Protein AF-A0AAN9ASA8-F1 (afdb_monomer_lite)

Radius of gyration: 52.62 Å; chains: 1; bounding box: 117×39×154 Å

Foldseek 3Di:
DDDDPPCDPVNVVVVLVVVVVVLVVVVVVLVVVPDDDDDDPPPPVVVVVVVVVVVVSVVSVVVSVVVVVVVVVVVVVVVVVVVVVVVVVVVVVVVVVVVVVVVVVVVVVVVVVPPDPVVVVVVVVVVVVVVVVVVVVVVVVVVVVVVVVVVVVVVVVVVVVVVVVVVPPDDDDDDDDDPDDDDPDPDPPDDDDDDDDDDDDDDDPDDDDDFFDWDPPAAAPQPRHTAGHWWWAFPPDDRHIHHPVSVVVPVPVPTDIDTDD

Secondary structure (DSSP, 8-state):
--------HHHHHHHHHHHHHHHHHHHHHHHHTT--------HHHHHHHHHHHHHHHHHHHHHHHHHHHHHHHHHHHHHHHHHHHHHHHHHHHHHHHHHHHHHHHHHHHHHHHT--HHHHHHHHHHHHHHHHHHHHHHHHHHHHHHHHHHHHHHHHHHHHHHHHHHH-SS-------------------S--------------SS-----PPEEEEEE-TTTSSEEESSEEEESSSTT-EE-HHHHHTTTTTTSPEEEE-

Organism: NCBI:txid31220

pLDDT: mean 73.52, std 20.06, range [30.34, 97.12]

Sequence (261 aa):
MSSKDSINKEEWRNWYDDLAAKVEALSTQSSSSGEISSTYSDGDHSDRVWQDLRATQDTNTRIVTDVDLLMKEVRDLKEKNAVMYKALMALQSDNKQLRQEMNIFQGSGGRVKDTSPHTGMLESQIKALERDIDCLKVEVRTLRSDAETGIKNLKSKVATLETRKDTETSVNADDSTPLHVQLSYPHCVGGSLFTLKTGSCDQDRGGGGGYKKLHRGVGCDGCDGKVRGIRHKCKVCFDYDL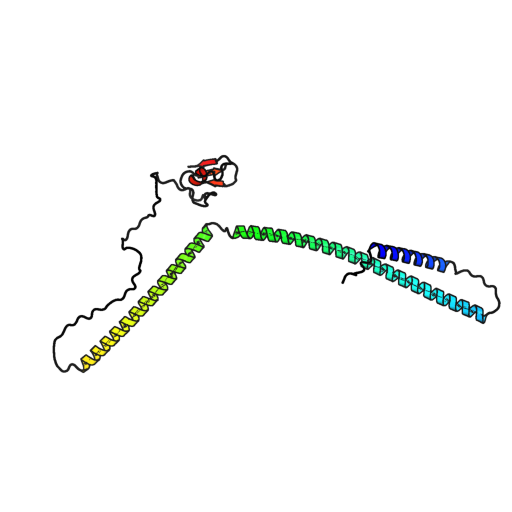CEDCFAKKKHSHHPMLAIR

Structure (mmCIF, N/CA/C/O backbone):
data_AF-A0AAN9ASA8-F1
#
_entry.id   AF-A0AAN9ASA8-F1
#
loop_
_atom_site.group_PDB
_atom_site.id
_atom_site.type_symbol
_atom_site.label_atom_id
_atom_site.label_alt_id
_atom_site.label_comp_id
_atom_site.label_asym_id
_atom_site.label_entity_id
_atom_site.label_seq_id
_atom_site.pdbx_PDB_ins_code
_atom_site.Cartn_x
_atom_site.Cartn_y
_atom_site.Cartn_z
_atom_site.occupancy
_atom_site.B_iso_or_equiv
_atom_site.auth_seq_id
_atom_site.auth_comp_id
_atom_site.auth_asym_id
_atom_site.auth_atom_id
_atom_site.pdbx_PDB_model_num
ATOM 1 N N . MET A 1 1 ? 28.043 24.234 -2.383 1.00 34.12 1 MET A N 1
ATOM 2 C CA . MET A 1 1 ? 28.856 23.507 -3.381 1.00 34.12 1 MET A CA 1
ATOM 3 C C . MET A 1 1 ? 27.972 23.179 -4.572 1.00 34.12 1 MET A C 1
ATOM 5 O O . MET A 1 1 ? 27.183 22.247 -4.500 1.00 34.12 1 MET A O 1
ATOM 9 N N . SER A 1 2 ? 28.034 24.016 -5.606 1.00 40.62 2 SER A N 1
ATOM 10 C CA . SER A 1 2 ? 27.299 23.851 -6.861 1.00 40.62 2 SER A CA 1
ATOM 11 C C . SER A 1 2 ? 28.307 23.472 -7.935 1.00 40.62 2 SER A C 1
ATOM 13 O O . SER A 1 2 ? 29.060 24.333 -8.362 1.00 40.62 2 SER A O 1
ATOM 15 N N . SER A 1 3 ? 28.376 22.191 -8.282 1.00 42.06 3 SER A N 1
ATOM 16 C CA . SER A 1 3 ? 28.832 21.700 -9.588 1.00 42.06 3 SER A CA 1
ATOM 17 C C . SER A 1 3 ? 28.638 20.192 -9.562 1.00 42.06 3 SER A C 1
ATOM 19 O O . SER A 1 3 ? 29.482 19.441 -9.082 1.00 42.06 3 SER A O 1
ATOM 21 N N . LYS A 1 4 ? 27.448 19.740 -9.944 1.00 45.25 4 LYS A N 1
ATOM 22 C CA . LYS A 1 4 ? 27.302 18.376 -10.434 1.00 45.25 4 LYS A CA 1
ATOM 23 C C . LYS A 1 4 ? 27.152 18.550 -11.923 1.00 45.25 4 LYS A C 1
ATOM 25 O O . LYS A 1 4 ? 26.110 19.028 -12.361 1.00 45.25 4 LYS A O 1
ATOM 30 N N . ASP A 1 5 ? 28.221 18.235 -12.638 1.00 49.25 5 ASP A N 1
ATOM 31 C CA . ASP A 1 5 ? 28.243 18.139 -14.087 1.00 49.25 5 ASP A CA 1
ATOM 32 C C . ASP A 1 5 ? 27.210 17.085 -14.485 1.00 49.25 5 ASP A C 1
ATOM 34 O O . ASP A 1 5 ? 27.465 15.881 -14.528 1.00 49.25 5 ASP A O 1
ATOM 38 N N . SER A 1 6 ? 25.974 17.536 -14.667 1.00 47.34 6 SER A N 1
ATOM 39 C CA . SER A 1 6 ? 24.910 16.766 -15.277 1.00 47.34 6 SER A CA 1
ATOM 40 C C . SER A 1 6 ? 25.244 16.690 -16.755 1.00 47.34 6 SER A C 1
ATOM 42 O O . SER A 1 6 ? 24.718 17.474 -17.540 1.00 47.34 6 SER A O 1
ATOM 44 N N . ILE A 1 7 ? 26.164 15.788 -17.109 1.00 55.72 7 ILE A N 1
ATOM 45 C CA . ILE A 1 7 ? 26.427 15.460 -18.506 1.00 55.72 7 ILE A CA 1
ATOM 46 C C . ILE A 1 7 ? 25.080 15.061 -19.096 1.00 55.72 7 ILE A C 1
ATOM 48 O O . ILE A 1 7 ? 24.413 14.137 -18.610 1.00 55.72 7 ILE A O 1
ATOM 52 N N . ASN A 1 8 ? 24.640 15.837 -20.078 1.00 62.44 8 ASN A N 1
ATOM 53 C CA . ASN A 1 8 ? 23.299 15.734 -20.609 1.00 62.44 8 ASN A CA 1
ATOM 54 C C . ASN A 1 8 ? 23.146 14.357 -21.279 1.00 62.44 8 ASN A C 1
ATOM 56 O O . ASN A 1 8 ? 24.056 13.862 -21.946 1.00 62.44 8 ASN A O 1
ATOM 60 N N . LYS A 1 9 ? 21.990 13.710 -21.106 1.00 64.38 9 LYS A N 1
ATOM 61 C CA . LYS A 1 9 ? 21.691 12.410 -21.731 1.00 64.38 9 LYS A CA 1
ATOM 62 C C . LYS A 1 9 ? 21.846 12.472 -23.261 1.00 64.38 9 LYS A C 1
ATOM 64 O O . LYS A 1 9 ? 22.205 11.469 -23.874 1.00 64.38 9 LYS A O 1
ATOM 69 N N . GLU A 1 10 ? 21.618 13.653 -23.838 1.00 67.69 10 GLU A N 1
ATOM 70 C CA . GLU A 1 10 ? 21.851 13.984 -25.249 1.00 67.69 10 GLU A CA 1
ATOM 71 C C . GLU A 1 10 ? 23.349 13.989 -25.616 1.00 67.69 10 GLU A C 1
ATOM 73 O O . GLU A 1 10 ? 23.736 13.437 -26.640 1.00 67.69 10 GLU A O 1
ATOM 78 N N . GLU A 1 11 ? 24.215 14.545 -24.761 1.00 71.62 11 GLU A N 1
ATOM 79 C CA . GLU A 1 11 ? 25.664 14.642 -25.006 1.00 71.62 11 GLU A CA 1
ATOM 80 C C . GLU A 1 11 ? 26.328 13.264 -25.012 1.00 71.62 11 GLU A C 1
ATOM 82 O O . GLU A 1 11 ? 27.106 12.953 -25.912 1.00 71.62 11 GLU A O 1
ATOM 87 N N . TRP A 1 12 ? 25.953 12.395 -24.068 1.00 66.31 12 TRP A N 1
ATOM 88 C CA . TRP A 1 12 ? 26.404 10.998 -24.053 1.00 66.31 12 TRP A CA 1
ATOM 89 C C . TRP A 1 12 ? 25.947 10.215 -25.282 1.00 66.31 12 TRP A C 1
ATOM 91 O O . TRP A 1 12 ? 26.648 9.312 -25.736 1.00 66.31 12 TRP A O 1
ATOM 101 N N . ARG A 1 13 ? 24.752 10.521 -25.797 1.00 69.81 13 ARG A N 1
ATOM 102 C CA . ARG A 1 13 ? 24.223 9.869 -26.993 1.00 69.81 13 ARG A CA 1
ATOM 103 C C . ARG A 1 13 ? 25.006 10.300 -28.230 1.00 69.81 13 ARG A C 1
ATOM 105 O O . ARG A 1 13 ? 25.482 9.436 -28.953 1.00 69.81 13 ARG A O 1
ATOM 112 N N . ASN A 1 14 ? 25.225 11.602 -28.391 1.00 75.50 14 ASN A N 1
ATOM 113 C CA . ASN A 1 14 ? 25.980 12.159 -29.512 1.00 75.50 14 ASN A CA 1
ATOM 114 C C . ASN A 1 14 ? 27.435 11.675 -29.525 1.00 75.50 14 ASN A C 1
ATOM 116 O O . ASN A 1 14 ? 27.952 11.323 -30.579 1.00 75.50 14 ASN A O 1
ATOM 120 N N . TRP A 1 15 ? 28.081 11.604 -28.357 1.00 78.69 15 TRP A N 1
ATOM 121 C CA . TRP A 1 15 ? 29.441 11.074 -28.242 1.00 78.69 15 TRP A CA 1
ATOM 122 C C . TRP A 1 15 ? 29.524 9.588 -28.617 1.00 78.69 15 TRP A C 1
ATOM 124 O O . TRP A 1 15 ? 30.460 9.165 -29.289 1.00 78.69 15 TRP A O 1
ATOM 134 N N . TYR A 1 16 ? 28.528 8.796 -28.213 1.00 73.44 16 TYR A N 1
ATOM 135 C CA . TYR A 1 16 ? 28.469 7.373 -28.541 1.00 73.44 16 TYR A CA 1
ATOM 136 C C . TYR A 1 16 ? 28.208 7.130 -30.034 1.00 73.44 16 TYR A C 1
ATOM 138 O O . TYR A 1 16 ? 28.863 6.278 -30.629 1.00 73.44 16 TYR A O 1
ATOM 146 N N . ASP A 1 17 ? 27.292 7.886 -30.645 1.00 79.62 17 ASP A N 1
ATOM 147 C CA . ASP A 1 17 ? 26.977 7.769 -32.074 1.00 79.62 17 ASP A CA 1
ATOM 148 C C . ASP A 1 17 ? 28.180 8.203 -32.948 1.00 79.62 17 ASP A C 1
ATOM 150 O O . ASP A 1 17 ? 28.492 7.542 -33.940 1.00 79.62 17 ASP A O 1
ATOM 154 N N . ASP A 1 18 ? 28.924 9.241 -32.540 1.00 84.25 18 ASP A N 1
ATOM 155 C CA . ASP A 1 18 ? 30.183 9.665 -33.181 1.00 84.25 18 ASP A CA 1
ATOM 156 C C . ASP A 1 18 ? 31.300 8.615 -33.039 1.00 84.25 18 ASP A C 1
ATOM 158 O O . ASP A 1 18 ? 32.009 8.316 -34.004 1.00 84.25 18 ASP A O 1
ATOM 162 N N . LEU A 1 19 ? 31.443 8.004 -31.857 1.00 76.94 19 LEU A N 1
ATOM 163 C CA . LEU A 1 19 ? 32.412 6.929 -31.637 1.00 76.94 19 LEU A CA 1
ATOM 164 C C . LEU A 1 19 ? 32.089 5.696 -32.493 1.00 76.94 19 LEU A C 1
ATOM 166 O O . LEU A 1 19 ? 32.995 5.135 -33.110 1.00 76.94 19 LEU A O 1
ATOM 170 N N . ALA A 1 20 ? 30.816 5.303 -32.578 1.00 76.56 20 ALA A N 1
ATOM 171 C CA . ALA A 1 20 ? 30.376 4.185 -33.409 1.00 76.56 20 ALA A CA 1
ATOM 172 C C . ALA A 1 20 ? 30.685 4.425 -34.899 1.00 76.56 20 ALA A C 1
ATOM 174 O O . ALA A 1 20 ? 31.248 3.548 -35.554 1.00 76.56 20 ALA A O 1
ATOM 175 N N . ALA A 1 21 ? 30.420 5.634 -35.409 1.00 78.38 21 ALA A N 1
ATOM 176 C CA . ALA A 1 21 ? 30.742 6.006 -36.788 1.00 78.38 21 ALA A CA 1
ATOM 177 C C . ALA A 1 21 ? 32.256 5.956 -37.075 1.00 78.38 21 ALA A C 1
ATOM 179 O O . ALA A 1 21 ? 32.683 5.515 -38.144 1.00 78.38 21 ALA A O 1
ATOM 180 N N . LYS A 1 22 ? 33.089 6.365 -36.108 1.00 78.75 22 LYS A N 1
ATOM 181 C CA . LYS A 1 22 ? 34.555 6.294 -36.223 1.00 78.75 22 LYS A CA 1
ATOM 182 C C . LYS A 1 22 ? 35.073 4.857 -36.242 1.00 78.75 22 LYS A C 1
ATOM 184 O O . LYS A 1 22 ? 35.977 4.558 -37.020 1.00 78.75 22 LYS A O 1
ATOM 189 N N . VAL A 1 23 ? 34.503 3.969 -35.428 1.00 72.62 23 VAL A N 1
ATOM 190 C CA . VAL A 1 23 ? 34.859 2.539 -35.419 1.00 72.62 23 VAL A CA 1
ATOM 191 C C . VAL A 1 23 ? 34.493 1.876 -36.753 1.00 72.62 23 VAL A C 1
ATOM 193 O O . VAL A 1 23 ? 35.307 1.146 -37.318 1.00 72.62 23 VAL A O 1
ATOM 196 N N . GLU A 1 24 ? 33.326 2.192 -37.315 1.00 74.38 24 GLU A N 1
ATOM 197 C CA . GLU A 1 24 ? 32.883 1.671 -38.616 1.00 74.38 24 GLU A CA 1
ATOM 198 C C . GLU A 1 24 ? 33.777 2.157 -39.778 1.00 74.38 24 GLU A C 1
ATOM 200 O O . GLU A 1 24 ? 34.175 1.374 -40.649 1.00 74.38 24 GLU A O 1
ATOM 205 N N . ALA A 1 25 ? 34.196 3.427 -39.750 1.00 74.62 25 ALA A N 1
ATOM 206 C CA . ALA A 1 25 ? 35.152 3.983 -40.709 1.00 74.62 25 ALA A CA 1
ATOM 207 C C . ALA A 1 25 ? 36.546 3.326 -40.619 1.00 74.62 25 ALA A C 1
ATOM 209 O O . ALA A 1 25 ? 37.189 3.082 -41.640 1.00 74.62 25 ALA A O 1
ATOM 210 N N . LEU A 1 26 ? 37.017 2.998 -39.413 1.00 67.81 26 LEU A N 1
ATOM 211 C CA . LEU A 1 26 ? 38.295 2.301 -39.223 1.00 67.81 26 LEU A CA 1
ATOM 212 C C . LEU A 1 26 ? 38.223 0.833 -39.666 1.00 67.81 26 LEU A C 1
ATOM 214 O O . LEU A 1 26 ? 39.156 0.328 -40.292 1.00 67.81 26 LEU A O 1
ATOM 218 N N . SER A 1 27 ? 37.100 0.158 -39.409 1.00 66.12 27 SER A N 1
ATOM 219 C CA . SER A 1 27 ? 36.868 -1.223 -39.849 1.00 66.12 27 SER A CA 1
ATOM 220 C C . SER A 1 27 ? 36.857 -1.344 -41.382 1.00 66.12 27 SER A C 1
ATOM 222 O O . SER A 1 27 ? 37.497 -2.231 -41.954 1.00 66.12 27 SER A O 1
ATOM 224 N N . THR A 1 28 ? 36.236 -0.389 -42.080 1.00 68.81 28 THR A N 1
ATOM 225 C CA . THR A 1 28 ? 36.214 -0.349 -43.556 1.00 68.81 28 THR A CA 1
ATOM 226 C C . THR A 1 28 ? 37.586 -0.047 -44.168 1.00 68.81 28 THR A C 1
ATOM 228 O O . THR A 1 28 ? 37.975 -0.707 -45.131 1.00 68.81 28 THR A O 1
ATOM 231 N N . GLN A 1 29 ? 38.371 0.856 -43.570 1.00 60.97 29 GLN A N 1
ATOM 232 C CA . GLN A 1 29 ? 39.758 1.120 -43.989 1.00 60.97 29 GLN A CA 1
ATOM 233 C C . GLN A 1 29 ? 40.686 -0.084 -43.769 1.00 60.97 29 GLN A C 1
ATOM 235 O O . GLN A 1 29 ? 41.583 -0.340 -44.575 1.00 60.97 29 GLN A O 1
ATOM 240 N N . SER A 1 30 ? 40.455 -0.863 -42.707 1.00 56.56 30 SER A N 1
ATOM 241 C CA . SER A 1 30 ? 41.227 -2.077 -42.420 1.00 56.56 30 SER A CA 1
ATOM 242 C C . SER A 1 30 ? 41.066 -3.156 -43.502 1.00 56.56 30 SER A C 1
ATOM 244 O O . SER A 1 30 ? 42.008 -3.900 -43.773 1.00 56.56 30 SER A O 1
ATOM 246 N N . SER A 1 31 ? 39.905 -3.182 -44.167 1.00 54.41 31 SER A N 1
ATOM 247 C CA . SER A 1 31 ? 39.572 -4.137 -45.229 1.00 54.41 31 SER A CA 1
ATOM 248 C C . SER A 1 31 ? 40.161 -3.749 -46.595 1.00 54.41 31 SER A C 1
ATOM 250 O O . SER A 1 31 ? 40.390 -4.624 -47.424 1.00 54.41 31 SER A O 1
ATOM 252 N N . SER A 1 32 ? 40.450 -2.462 -46.835 1.00 52.72 32 SER A N 1
ATOM 253 C CA . SER A 1 32 ? 41.027 -1.968 -48.100 1.00 52.72 32 SER A CA 1
ATOM 254 C C . SER A 1 32 ? 42.559 -2.020 -48.170 1.00 52.72 32 SER A C 1
ATOM 256 O O . SER A 1 32 ? 43.119 -1.950 -49.257 1.00 52.72 32 SER A O 1
ATOM 258 N N . SER A 1 33 ? 43.252 -2.160 -47.037 1.00 50.19 33 SER A N 1
ATOM 259 C CA . SER A 1 33 ? 44.728 -2.203 -46.984 1.00 50.19 33 SER A CA 1
ATOM 260 C C . SER A 1 33 ? 45.326 -3.602 -47.224 1.00 50.19 33 SER A C 1
ATOM 262 O O . SER A 1 33 ? 46.529 -3.791 -47.062 1.00 50.19 33 SER A O 1
ATOM 264 N N . GLY A 1 34 ? 44.502 -4.591 -47.594 1.00 50.72 34 GLY A N 1
ATOM 265 C CA . GLY A 1 34 ? 44.910 -5.981 -47.838 1.00 50.72 34 GLY A CA 1
ATOM 266 C C . GLY A 1 34 ? 45.561 -6.263 -49.201 1.00 50.72 34 GLY A C 1
ATOM 267 O O . GLY A 1 34 ? 46.059 -7.367 -49.402 1.00 50.72 34 GLY A O 1
ATOM 268 N N . GLU A 1 35 ? 45.600 -5.297 -50.123 1.00 49.81 35 GLU A N 1
ATOM 269 C CA . GLU A 1 35 ? 46.202 -5.455 -51.455 1.00 49.81 35 GLU A CA 1
ATOM 270 C C . GLU A 1 35 ? 47.376 -4.484 -51.641 1.00 49.81 35 GLU A C 1
ATOM 272 O O . GLU A 1 35 ? 47.216 -3.388 -52.172 1.00 49.81 35 GLU A O 1
ATOM 277 N N . ILE A 1 36 ? 48.582 -4.866 -51.211 1.00 50.19 36 ILE A N 1
ATOM 278 C CA . ILE A 1 36 ? 49.799 -4.123 -51.571 1.00 50.19 36 ILE A CA 1
ATOM 279 C C . ILE A 1 36 ? 50.779 -5.081 -52.253 1.00 50.19 36 ILE A C 1
ATOM 281 O O . ILE A 1 36 ? 51.293 -6.026 -51.660 1.00 50.19 36 ILE A O 1
ATOM 285 N N . SER A 1 37 ? 50.952 -4.831 -53.552 1.00 51.22 37 SER A N 1
ATOM 286 C CA . SER A 1 37 ? 51.716 -5.600 -54.536 1.00 51.22 37 SER A CA 1
ATOM 287 C C . SER A 1 37 ? 53.213 -5.692 -54.211 1.00 51.22 37 SER A C 1
ATOM 289 O O . SER A 1 37 ? 53.852 -4.703 -53.855 1.00 51.22 37 SER A O 1
ATOM 291 N N . SER A 1 38 ? 53.782 -6.885 -54.404 1.00 52.44 38 SER A N 1
ATOM 292 C CA . SER A 1 38 ? 55.180 -7.231 -54.140 1.00 52.44 38 SER A CA 1
ATOM 293 C C . SER A 1 38 ? 56.134 -6.749 -55.240 1.00 52.44 38 SER A C 1
ATOM 295 O O . SER A 1 38 ? 56.315 -7.443 -56.239 1.00 52.44 38 SER A O 1
ATOM 297 N N . THR A 1 39 ? 56.811 -5.616 -55.050 1.00 53.09 39 THR A N 1
ATOM 298 C CA . THR A 1 39 ? 58.012 -5.279 -55.841 1.00 53.09 39 THR A CA 1
ATOM 299 C C . THR A 1 39 ? 58.976 -4.378 -55.056 1.00 53.09 39 THR A C 1
ATOM 301 O O . THR A 1 39 ? 58.935 -3.167 -55.247 1.00 53.09 39 THR A O 1
ATOM 304 N N . TYR A 1 40 ? 59.851 -4.925 -54.197 1.00 46.44 40 TYR A N 1
ATOM 305 C CA . TYR A 1 40 ? 61.166 -4.316 -53.901 1.00 46.44 40 TYR A CA 1
ATOM 306 C C . TYR A 1 40 ? 62.103 -5.262 -53.127 1.00 46.44 40 TYR A C 1
ATOM 308 O O . TYR A 1 40 ? 61.664 -6.011 -52.259 1.00 46.44 40 TYR A O 1
ATOM 316 N N . SER A 1 41 ? 63.395 -5.229 -53.462 1.00 49.22 41 SER A N 1
ATOM 317 C CA . SER A 1 41 ? 64.425 -6.200 -53.066 1.00 49.22 41 SER A CA 1
ATOM 318 C C . SER A 1 41 ? 65.380 -5.655 -51.994 1.00 49.22 41 SER A C 1
ATOM 320 O O . SER A 1 41 ? 66.558 -5.468 -52.266 1.00 49.22 41 SER A O 1
ATOM 322 N N . ASP A 1 42 ? 64.873 -5.443 -50.778 1.00 50.03 42 ASP A N 1
ATOM 323 C CA . ASP A 1 42 ? 65.670 -5.319 -49.542 1.00 50.03 42 ASP A CA 1
ATOM 324 C C . ASP A 1 42 ? 64.953 -6.125 -48.441 1.00 50.03 42 ASP A C 1
ATOM 326 O O . ASP A 1 42 ? 64.128 -5.605 -47.688 1.00 50.03 42 ASP A O 1
ATOM 330 N N . GLY A 1 43 ? 65.198 -7.441 -48.436 1.00 56.97 43 GLY A N 1
ATOM 331 C CA . GLY A 1 43 ? 64.348 -8.443 -47.774 1.00 56.97 43 GLY A CA 1
ATOM 332 C C . GLY A 1 43 ? 64.162 -8.243 -46.268 1.00 56.97 43 GLY A C 1
ATOM 333 O O . GLY A 1 43 ? 63.038 -8.119 -45.805 1.00 56.97 43 GLY A O 1
ATOM 334 N N . ASP A 1 44 ? 65.239 -8.121 -45.489 1.00 57.31 44 ASP A N 1
ATOM 335 C CA . ASP A 1 44 ? 65.124 -8.222 -44.022 1.00 57.31 44 ASP A CA 1
ATOM 336 C C . ASP A 1 44 ? 64.537 -6.981 -43.320 1.00 57.31 44 ASP A C 1
ATOM 338 O O . ASP A 1 44 ? 63.874 -7.110 -42.290 1.00 57.31 44 ASP A O 1
ATOM 342 N N . HIS A 1 45 ? 64.776 -5.764 -43.826 1.00 58.12 45 HIS A N 1
ATOM 343 C CA . HIS A 1 45 ? 64.217 -4.542 -43.218 1.00 58.12 45 HIS A CA 1
ATOM 344 C C . HIS A 1 45 ? 62.778 -4.284 -43.670 1.00 58.12 45 HIS A C 1
ATOM 346 O O . HIS A 1 45 ? 61.944 -3.905 -42.849 1.00 58.12 45 HIS A O 1
ATOM 352 N N . SER A 1 46 ? 62.477 -4.528 -44.950 1.00 62.94 46 SER A N 1
ATOM 353 C CA . SER A 1 46 ? 61.112 -4.442 -45.472 1.00 62.94 46 SER A CA 1
ATOM 354 C C . SER A 1 46 ? 60.213 -5.462 -44.770 1.00 62.94 46 SER A C 1
ATOM 356 O O . SER A 1 46 ? 59.155 -5.093 -44.262 1.00 62.94 46 SER A O 1
ATOM 358 N N . ASP A 1 47 ? 60.659 -6.714 -44.626 1.00 70.25 47 ASP A N 1
ATOM 359 C CA . ASP A 1 47 ? 59.855 -7.772 -44.004 1.00 70.25 47 ASP A CA 1
ATOM 360 C C . ASP A 1 47 ? 59.556 -7.505 -42.524 1.00 70.25 47 ASP A C 1
ATOM 362 O O . ASP A 1 47 ? 58.439 -7.766 -42.079 1.00 70.25 47 ASP A O 1
ATOM 366 N N . ARG A 1 48 ? 60.495 -6.926 -41.760 1.00 69.38 48 ARG A N 1
ATOM 367 C CA . ARG A 1 48 ? 60.246 -6.531 -40.358 1.00 69.38 48 ARG A CA 1
ATOM 368 C C . ARG A 1 48 ? 59.221 -5.406 -40.250 1.00 69.38 48 ARG A C 1
ATOM 370 O O . ARG A 1 48 ? 58.313 -5.502 -39.433 1.00 69.38 48 ARG A O 1
ATOM 377 N N . VAL A 1 49 ? 59.309 -4.388 -41.108 1.00 75.69 49 VAL A N 1
ATOM 378 C CA . VAL A 1 49 ? 58.320 -3.296 -41.150 1.00 75.69 49 VAL A CA 1
ATOM 379 C C . VAL A 1 49 ? 56.933 -3.827 -41.533 1.00 75.69 49 VAL A C 1
ATOM 381 O O . VAL A 1 49 ? 55.936 -3.430 -40.929 1.00 75.69 49 VAL A O 1
ATOM 384 N N . TRP A 1 50 ? 56.847 -4.768 -42.478 1.00 76.38 50 TRP A N 1
ATOM 385 C CA . TRP A 1 50 ? 55.581 -5.407 -42.853 1.00 76.38 50 TRP A CA 1
ATOM 386 C C . TRP A 1 50 ? 55.020 -6.331 -41.766 1.00 76.38 50 TRP A C 1
ATOM 388 O O . TRP A 1 50 ? 53.800 -6.381 -41.583 1.00 76.38 50 TRP A O 1
ATOM 398 N N . GLN A 1 51 ? 55.876 -7.039 -41.025 1.00 79.88 51 GLN A N 1
ATOM 399 C CA . GLN A 1 51 ? 55.469 -7.845 -39.871 1.00 79.88 51 GLN A CA 1
ATOM 400 C C . GLN A 1 51 ? 54.935 -6.967 -38.734 1.00 79.88 51 GLN A C 1
ATOM 402 O O . GLN A 1 51 ? 53.862 -7.263 -38.209 1.00 79.88 51 GLN A O 1
ATOM 407 N N . ASP A 1 52 ? 55.610 -5.861 -38.412 1.00 78.31 52 ASP A N 1
ATOM 408 C CA . ASP A 1 52 ? 55.170 -4.913 -37.383 1.00 78.31 52 ASP A CA 1
ATOM 409 C C . ASP A 1 52 ? 53.857 -4.219 -37.776 1.00 78.31 52 ASP A C 1
ATOM 411 O O . ASP A 1 52 ? 52.950 -4.074 -36.949 1.00 78.31 52 ASP A O 1
ATOM 415 N N . LEU A 1 53 ? 53.698 -3.848 -39.052 1.00 79.38 53 LEU A N 1
ATOM 416 C CA . LEU A 1 53 ? 52.448 -3.283 -39.561 1.00 79.38 53 LEU A CA 1
ATOM 417 C C . LEU A 1 53 ? 51.294 -4.291 -39.468 1.00 79.38 53 LEU A C 1
ATOM 419 O O . LEU A 1 53 ? 50.192 -3.926 -39.058 1.00 79.38 53 LEU A O 1
ATOM 423 N N . ARG A 1 54 ? 51.543 -5.566 -39.788 1.00 77.94 54 ARG A N 1
ATOM 424 C CA . ARG A 1 54 ? 50.542 -6.636 -39.663 1.00 77.94 54 ARG A CA 1
ATOM 425 C C . ARG A 1 54 ? 50.192 -6.924 -38.205 1.00 77.94 54 ARG A C 1
ATOM 427 O O . ARG A 1 54 ? 49.017 -7.038 -37.887 1.00 77.94 54 ARG A O 1
ATOM 434 N N . ALA A 1 55 ? 51.177 -6.955 -37.310 1.00 77.81 55 ALA A N 1
ATOM 435 C CA . ALA A 1 55 ? 50.942 -7.100 -35.875 1.00 77.81 55 ALA A CA 1
ATOM 436 C C . ALA A 1 55 ? 50.110 -5.931 -35.320 1.00 77.81 55 ALA A C 1
ATOM 438 O O . ALA A 1 55 ? 49.177 -6.145 -34.547 1.00 77.81 55 ALA A O 1
ATOM 439 N N . THR A 1 56 ? 50.393 -4.707 -35.774 1.00 80.19 56 THR A N 1
ATOM 440 C CA . THR A 1 56 ? 49.608 -3.512 -35.433 1.00 80.19 56 THR A CA 1
ATOM 441 C C . THR A 1 56 ? 48.173 -3.631 -35.954 1.00 80.19 56 THR A C 1
ATOM 443 O O . THR A 1 56 ? 47.219 -3.364 -35.220 1.00 80.19 56 THR A O 1
ATOM 446 N N . GLN A 1 57 ? 47.993 -4.112 -37.186 1.00 83.06 57 GLN A N 1
ATOM 447 C CA . GLN A 1 57 ? 46.678 -4.381 -37.770 1.00 83.06 57 GLN A CA 1
ATOM 448 C C . GLN A 1 57 ? 45.896 -5.442 -36.979 1.00 83.06 57 GLN A C 1
ATOM 450 O O . GLN A 1 57 ? 44.713 -5.254 -36.692 1.00 83.06 57 GLN A O 1
ATOM 455 N N . ASP A 1 58 ? 46.554 -6.518 -36.551 1.00 80.44 58 ASP A N 1
ATOM 456 C CA . ASP A 1 58 ? 45.952 -7.570 -35.728 1.00 80.44 58 ASP A CA 1
ATOM 457 C C . ASP A 1 58 ? 45.561 -7.050 -34.335 1.00 80.44 58 ASP A C 1
ATOM 459 O O . ASP A 1 58 ? 44.524 -7.424 -33.787 1.00 80.44 58 ASP A O 1
ATOM 463 N N . THR A 1 59 ? 46.351 -6.151 -33.740 1.00 83.19 59 THR A N 1
ATOM 464 C CA . THR A 1 59 ? 45.956 -5.498 -32.481 1.00 83.19 59 THR A CA 1
ATOM 465 C C . THR A 1 59 ? 44.788 -4.538 -32.670 1.00 83.19 59 THR A C 1
ATOM 467 O O . THR A 1 59 ? 43.869 -4.546 -31.856 1.00 83.19 59 THR A O 1
ATOM 470 N N . ASN A 1 60 ? 44.768 -3.767 -33.759 1.00 78.12 60 ASN A N 1
ATOM 471 C CA . ASN A 1 60 ? 43.674 -2.847 -34.059 1.00 78.12 60 ASN A CA 1
ATOM 472 C C . ASN A 1 60 ? 42.362 -3.596 -34.298 1.00 78.12 60 ASN A C 1
ATOM 474 O O . ASN A 1 60 ? 41.330 -3.187 -33.776 1.00 78.12 60 ASN A O 1
ATOM 478 N N . THR A 1 61 ? 42.395 -4.720 -35.017 1.00 82.62 61 THR A N 1
ATOM 479 C CA . THR A 1 61 ? 41.203 -5.559 -35.215 1.00 82.62 61 THR A CA 1
ATOM 480 C C . THR A 1 61 ? 40.686 -6.132 -33.894 1.00 82.62 61 THR A C 1
ATOM 482 O O . THR A 1 61 ? 39.482 -6.077 -33.657 1.00 82.62 61 THR A O 1
ATOM 485 N N . ARG A 1 62 ? 41.567 -6.580 -32.987 1.00 85.44 62 ARG A N 1
ATOM 486 C CA . ARG A 1 62 ? 41.175 -7.017 -31.631 1.00 85.44 62 ARG A CA 1
ATOM 487 C C . ARG A 1 62 ? 40.539 -5.895 -30.809 1.00 85.44 62 ARG A C 1
ATOM 489 O O . ARG A 1 62 ? 39.486 -6.096 -30.210 1.00 85.44 62 ARG A O 1
ATOM 496 N N . ILE A 1 63 ? 41.135 -4.703 -30.827 1.00 84.19 63 ILE A N 1
ATOM 497 C CA . ILE A 1 63 ? 40.590 -3.528 -30.130 1.00 84.19 63 ILE A CA 1
ATOM 498 C C . ILE A 1 63 ? 39.202 -3.181 -30.679 1.00 84.19 63 ILE A C 1
ATOM 500 O O . ILE A 1 63 ? 38.286 -2.931 -29.900 1.00 84.19 63 ILE A O 1
ATOM 504 N N . VAL A 1 64 ? 39.019 -3.210 -32.003 1.00 84.50 64 VAL A N 1
ATOM 505 C CA . VAL A 1 64 ? 37.713 -2.971 -32.637 1.00 84.50 64 VAL A CA 1
ATOM 506 C C . VAL A 1 64 ? 36.684 -4.004 -32.171 1.00 84.50 64 VAL A C 1
ATOM 508 O O . VAL A 1 64 ? 35.588 -3.621 -31.765 1.00 84.50 64 VAL A O 1
ATOM 511 N N . THR A 1 65 ? 37.040 -5.293 -32.133 1.00 87.94 65 THR A N 1
ATOM 512 C CA . THR A 1 65 ? 36.117 -6.332 -31.649 1.00 87.94 65 THR A CA 1
ATOM 513 C C . THR A 1 65 ? 35.753 -6.172 -30.171 1.00 87.94 65 THR A C 1
ATOM 515 O O . THR A 1 65 ? 34.594 -6.377 -29.806 1.00 87.94 65 THR A O 1
ATOM 518 N N . ASP A 1 66 ? 36.701 -5.766 -29.324 1.00 91.62 66 ASP A N 1
ATOM 519 C CA . ASP A 1 66 ? 36.453 -5.537 -27.896 1.00 91.62 66 ASP A CA 1
ATOM 520 C C . ASP A 1 66 ? 35.550 -4.315 -27.677 1.00 91.62 66 ASP A C 1
ATOM 522 O O . ASP A 1 66 ? 34.615 -4.358 -26.874 1.00 91.62 66 ASP A O 1
ATOM 526 N N . VAL A 1 67 ? 35.769 -3.236 -28.437 1.00 86.88 67 VAL A N 1
ATOM 527 C CA . VAL A 1 67 ? 34.905 -2.047 -28.416 1.00 86.88 67 VAL A CA 1
ATOM 528 C C . VAL A 1 67 ? 33.481 -2.399 -28.850 1.00 86.88 67 VAL A C 1
ATOM 530 O O . VAL A 1 67 ? 32.530 -1.958 -28.201 1.00 86.88 67 VAL A O 1
ATOM 533 N N . ASP A 1 68 ? 33.304 -3.237 -29.872 1.00 84.56 68 ASP A N 1
ATOM 534 C CA . ASP A 1 68 ? 31.980 -3.697 -30.306 1.00 84.56 68 ASP A CA 1
ATOM 535 C C . ASP A 1 68 ? 31.250 -4.511 -29.227 1.00 84.56 68 ASP A C 1
ATOM 537 O O . ASP A 1 68 ? 30.032 -4.370 -29.048 1.00 84.56 68 ASP A O 1
ATOM 541 N N . LEU A 1 69 ? 31.971 -5.355 -28.482 1.00 92.75 69 LEU A N 1
ATOM 542 C CA . LEU A 1 69 ? 31.412 -6.097 -27.349 1.00 92.75 69 LEU A CA 1
ATOM 543 C C . LEU A 1 69 ? 30.981 -5.151 -26.224 1.00 92.75 69 LEU A C 1
ATOM 545 O O . LEU A 1 69 ? 29.833 -5.223 -25.775 1.00 92.75 69 LEU A O 1
ATOM 549 N N . LEU A 1 70 ? 31.838 -4.202 -25.841 1.00 91.00 70 LEU A N 1
ATOM 550 C CA . LEU A 1 70 ? 31.504 -3.181 -24.843 1.00 91.00 70 LEU A CA 1
ATOM 551 C C . LEU A 1 70 ? 30.305 -2.332 -25.284 1.00 91.00 70 LEU A C 1
ATOM 553 O O . LEU A 1 70 ? 29.417 -2.021 -24.488 1.00 91.00 70 LEU A O 1
ATOM 557 N N . MET A 1 71 ? 30.218 -1.995 -26.571 1.00 87.00 71 MET A N 1
ATOM 558 C CA . MET A 1 71 ? 29.076 -1.276 -27.127 1.00 87.00 71 MET A CA 1
ATOM 559 C C . MET A 1 71 ? 27.770 -2.076 -27.011 1.00 87.00 71 MET A C 1
ATOM 561 O O . MET A 1 71 ? 26.726 -1.484 -26.709 1.00 87.00 71 MET A O 1
ATOM 565 N N . LYS A 1 72 ? 27.803 -3.402 -27.193 1.00 91.31 72 LYS A N 1
ATOM 566 C CA . LYS A 1 72 ? 26.640 -4.277 -26.961 1.00 91.31 72 LYS A CA 1
ATOM 567 C C . LYS A 1 72 ? 26.235 -4.307 -25.486 1.00 91.31 72 LYS A C 1
ATOM 569 O O . LYS A 1 72 ? 25.047 -4.164 -25.197 1.00 91.31 72 LYS A O 1
ATOM 574 N N . GLU A 1 73 ? 27.189 -4.419 -24.565 1.00 95.12 73 GLU A N 1
ATOM 575 C CA . GLU A 1 73 ? 26.914 -4.409 -23.119 1.00 95.12 73 GLU A CA 1
ATOM 576 C C . GLU A 1 73 ? 26.289 -3.088 -22.659 1.00 95.12 73 GLU A C 1
ATOM 578 O O . GLU A 1 73 ? 25.279 -3.079 -21.955 1.00 95.12 73 GLU A O 1
ATOM 583 N N . VAL A 1 74 ? 26.826 -1.955 -23.117 1.00 89.25 74 VAL A N 1
ATOM 584 C CA . VAL A 1 74 ? 26.270 -0.627 -22.813 1.00 89.25 74 VAL A CA 1
ATOM 585 C C . VAL A 1 74 ? 24.831 -0.498 -23.322 1.00 89.25 74 VAL A C 1
ATOM 587 O O . VAL A 1 74 ? 23.987 0.100 -22.648 1.00 89.25 74 VAL A O 1
ATOM 590 N N . ARG A 1 75 ? 24.521 -1.060 -24.496 1.00 87.19 75 ARG A N 1
ATOM 591 C CA . ARG A 1 75 ? 23.157 -1.072 -25.045 1.00 87.19 75 ARG A CA 1
ATOM 592 C C . ARG A 1 75 ? 22.205 -1.898 -24.179 1.00 87.19 75 ARG A C 1
ATOM 594 O O . ARG A 1 75 ? 21.118 -1.418 -23.865 1.00 87.19 75 ARG A O 1
ATOM 601 N N . ASP A 1 76 ? 22.620 -3.089 -23.764 1.00 92.94 76 ASP A N 1
ATOM 602 C CA . ASP A 1 76 ? 21.830 -3.957 -22.883 1.00 92.94 76 ASP A CA 1
ATOM 603 C C . ASP A 1 76 ? 21.586 -3.306 -21.509 1.00 92.94 76 ASP A C 1
ATOM 605 O O . ASP A 1 76 ? 20.457 -3.265 -21.017 1.00 92.94 76 ASP A O 1
ATOM 609 N N . LEU A 1 77 ? 22.612 -2.678 -20.925 1.00 91.06 77 LEU A N 1
ATOM 610 C CA . LEU A 1 77 ? 22.476 -1.912 -19.682 1.00 91.06 77 LEU A CA 1
ATOM 611 C C . LEU A 1 77 ? 21.510 -0.729 -19.826 1.00 91.06 77 LEU A C 1
ATOM 613 O O . LEU A 1 77 ? 20.741 -0.450 -18.903 1.00 91.06 77 LEU A O 1
ATOM 617 N N . LYS A 1 78 ? 21.505 -0.037 -20.973 1.00 88.19 78 LYS A N 1
ATOM 618 C CA . LYS A 1 78 ? 20.534 1.034 -21.251 1.00 88.19 78 LYS A CA 1
ATOM 619 C C . LYS A 1 78 ? 19.101 0.502 -21.277 1.00 88.19 78 LYS A C 1
ATOM 621 O O . LYS A 1 78 ? 18.228 1.139 -20.685 1.00 88.19 78 LYS A O 1
ATOM 626 N N . GLU A 1 79 ? 18.864 -0.650 -21.901 1.00 93.69 79 GLU A N 1
ATOM 627 C CA . GLU A 1 79 ? 17.532 -1.265 -21.951 1.00 93.69 79 GLU A CA 1
ATOM 628 C C . GLU A 1 79 ? 17.076 -1.723 -20.560 1.00 93.69 79 GLU A C 1
ATOM 630 O O . GLU A 1 79 ? 15.985 -1.365 -20.110 1.00 93.69 79 GLU A O 1
ATOM 635 N N . LYS A 1 80 ? 17.950 -2.406 -19.809 1.00 94.12 80 LYS A N 1
ATOM 636 C CA . LYS A 1 80 ? 17.684 -2.808 -18.417 1.00 94.12 80 LYS A CA 1
ATOM 637 C C . LYS A 1 80 ? 17.362 -1.610 -17.527 1.00 94.12 80 LYS A C 1
ATOM 639 O O . LYS A 1 80 ? 16.391 -1.649 -16.771 1.00 94.12 80 LYS A O 1
ATOM 644 N N . ASN A 1 81 ? 18.115 -0.518 -17.656 1.00 91.38 81 ASN A N 1
ATOM 645 C CA . ASN A 1 81 ? 17.835 0.719 -16.932 1.00 91.38 81 ASN A CA 1
ATOM 646 C C . ASN A 1 81 ? 16.487 1.328 -17.339 1.00 91.38 81 ASN A C 1
ATOM 648 O O . ASN A 1 81 ? 15.741 1.781 -16.474 1.00 91.38 81 ASN A O 1
ATOM 652 N N . ALA A 1 82 ? 16.132 1.319 -18.627 1.00 91.06 82 ALA A N 1
ATOM 653 C CA . ALA A 1 82 ? 14.839 1.818 -19.091 1.00 91.06 82 ALA A CA 1
ATOM 654 C C . ALA A 1 82 ? 13.665 1.010 -18.512 1.00 91.06 82 ALA A C 1
ATOM 656 O O . ALA A 1 82 ? 12.684 1.599 -18.049 1.00 91.06 82 ALA A O 1
ATOM 657 N N . VAL A 1 83 ? 13.779 -0.320 -18.480 1.00 94.69 83 VAL A N 1
ATOM 658 C CA . VAL A 1 83 ? 12.795 -1.207 -17.838 1.00 94.69 83 VAL A CA 1
ATOM 659 C C . VAL A 1 83 ? 12.716 -0.935 -16.335 1.00 94.69 83 VAL A C 1
ATOM 661 O O . VAL A 1 83 ? 11.616 -0.787 -15.800 1.00 94.69 83 VAL A O 1
ATOM 664 N N . MET A 1 84 ? 13.859 -0.781 -15.662 1.00 94.19 84 MET A N 1
ATOM 665 C CA . MET A 1 84 ? 13.916 -0.460 -14.234 1.00 94.19 84 MET A CA 1
ATOM 666 C C . MET A 1 84 ? 13.223 0.873 -13.916 1.00 94.19 84 MET A C 1
ATOM 668 O O . MET A 1 84 ? 12.430 0.939 -12.978 1.00 94.19 84 MET A O 1
ATOM 672 N N . TYR A 1 85 ? 13.446 1.920 -14.717 1.00 93.75 85 TYR A N 1
ATOM 673 C CA . TYR A 1 85 ? 12.754 3.199 -14.540 1.00 93.75 85 TYR A CA 1
ATOM 674 C C . TYR A 1 85 ? 11.242 3.081 -14.759 1.00 93.75 85 TYR A C 1
ATOM 676 O O . TYR A 1 85 ? 10.478 3.656 -13.985 1.00 93.75 85 TYR A O 1
ATOM 684 N N . LYS A 1 86 ? 10.787 2.314 -15.761 1.00 95.44 86 LYS A N 1
ATOM 685 C CA . LYS A 1 86 ? 9.351 2.048 -15.966 1.00 95.44 86 LYS A CA 1
ATOM 686 C C . LYS A 1 86 ? 8.731 1.342 -14.756 1.00 95.44 86 LYS A C 1
ATOM 688 O O . LYS A 1 86 ? 7.683 1.772 -14.280 1.00 95.44 86 LYS A O 1
ATOM 693 N N . ALA A 1 87 ? 9.394 0.310 -14.230 1.00 95.81 87 ALA A N 1
ATOM 694 C CA . ALA A 1 87 ? 8.939 -0.416 -13.045 1.00 95.81 87 ALA A CA 1
ATOM 695 C C . ALA A 1 87 ? 8.883 0.488 -11.803 1.00 95.81 87 ALA A C 1
ATOM 697 O O . ALA A 1 87 ? 7.909 0.455 -11.056 1.00 95.81 87 ALA A O 1
ATOM 698 N N . LEU A 1 88 ? 9.887 1.347 -11.612 1.00 96.12 88 LEU A N 1
ATOM 699 C CA . LEU A 1 88 ? 9.918 2.305 -10.508 1.00 96.12 88 LEU A CA 1
ATOM 700 C C . LEU A 1 88 ? 8.754 3.301 -10.583 1.00 96.12 88 LEU A C 1
ATOM 702 O O . LE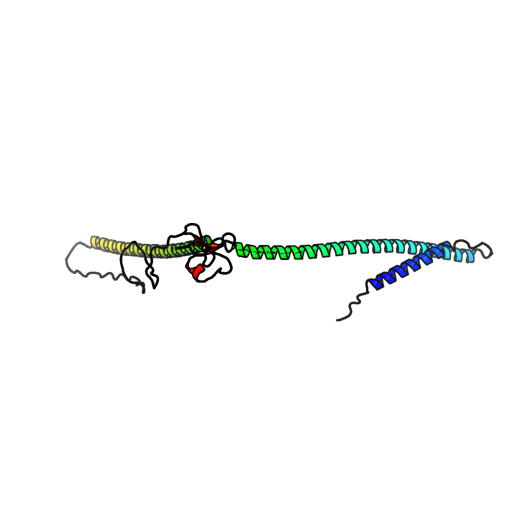U A 1 88 ? 8.116 3.566 -9.567 1.00 96.12 88 LEU A O 1
ATOM 706 N N . MET A 1 89 ? 8.440 3.814 -11.774 1.00 94.31 89 MET A N 1
ATOM 707 C CA . MET A 1 89 ? 7.308 4.727 -11.969 1.00 94.31 89 MET A CA 1
ATOM 708 C C . MET A 1 89 ? 5.959 4.036 -11.726 1.00 94.31 89 MET A C 1
ATOM 710 O O . MET A 1 89 ? 5.073 4.632 -11.112 1.00 94.31 89 MET A O 1
ATOM 714 N N . ALA A 1 90 ? 5.811 2.771 -12.137 1.00 95.38 90 ALA A N 1
ATOM 715 C CA . ALA A 1 90 ? 4.626 1.971 -11.826 1.00 95.38 90 ALA A CA 1
ATOM 716 C C . ALA A 1 90 ? 4.467 1.777 -10.308 1.00 95.38 90 ALA A C 1
ATOM 718 O O . ALA A 1 90 ? 3.436 2.137 -9.748 1.00 95.38 90 ALA A O 1
ATOM 719 N N . LEU A 1 91 ? 5.531 1.356 -9.613 1.00 95.50 91 LEU A N 1
ATOM 720 C CA . LEU A 1 91 ? 5.520 1.201 -8.154 1.00 95.50 91 LEU A CA 1
ATOM 721 C C . LEU A 1 91 ? 5.226 2.515 -7.418 1.00 95.50 91 LEU A C 1
ATOM 723 O O . LEU A 1 91 ? 4.579 2.509 -6.370 1.00 95.50 91 LEU A O 1
ATOM 727 N N . GLN A 1 92 ? 5.696 3.655 -7.926 1.00 97.12 92 GLN A N 1
ATOM 728 C CA . GLN A 1 92 ? 5.363 4.964 -7.359 1.00 97.12 92 GLN A CA 1
ATOM 729 C C . GLN A 1 92 ? 3.877 5.303 -7.526 1.00 97.12 92 GLN A C 1
ATOM 731 O O . GLN A 1 92 ? 3.271 5.845 -6.597 1.00 97.12 92 GLN A O 1
ATOM 736 N N . SER A 1 93 ? 3.285 4.964 -8.674 1.00 96.19 93 SER A N 1
ATOM 737 C CA . SER A 1 93 ? 1.846 5.100 -8.911 1.00 96.19 93 SER A CA 1
ATOM 738 C C . SER A 1 93 ? 1.042 4.213 -7.959 1.00 96.19 93 SER A C 1
ATOM 740 O O . SER A 1 93 ? 0.151 4.712 -7.270 1.00 96.19 93 SER A O 1
ATOM 742 N N . ASP A 1 94 ? 1.421 2.943 -7.833 1.00 96.69 94 ASP A N 1
ATOM 743 C CA . ASP A 1 94 ? 0.749 1.983 -6.953 1.00 96.69 94 ASP A CA 1
ATOM 744 C C . ASP A 1 94 ? 0.829 2.426 -5.487 1.00 96.69 94 ASP A C 1
ATOM 746 O O . ASP A 1 94 ? -0.172 2.442 -4.776 1.00 96.69 94 ASP A O 1
ATOM 750 N N . ASN A 1 95 ? 1.994 2.901 -5.032 1.00 94.25 95 ASN A N 1
ATOM 751 C CA . ASN A 1 95 ? 2.145 3.461 -3.685 1.00 94.25 95 ASN A CA 1
ATOM 752 C C . ASN A 1 95 ? 1.242 4.677 -3.446 1.00 94.25 95 ASN A C 1
ATOM 754 O O . ASN A 1 95 ? 0.714 4.859 -2.346 1.00 94.25 95 ASN A O 1
ATOM 758 N N . LYS A 1 96 ? 1.068 5.537 -4.454 1.00 96.00 96 LYS A N 1
ATOM 759 C CA . LYS A 1 96 ? 0.159 6.684 -4.362 1.00 96.00 96 LYS A CA 1
ATOM 760 C C . LYS A 1 96 ? -1.292 6.218 -4.260 1.00 96.00 96 LYS A C 1
ATOM 762 O O . LYS A 1 96 ? -2.025 6.754 -3.429 1.00 96.00 96 LYS A O 1
ATOM 767 N N . GLN A 1 97 ? -1.685 5.223 -5.051 1.00 95.19 97 GLN A N 1
ATOM 768 C CA . GLN A 1 97 ? -3.019 4.634 -4.998 1.00 95.19 97 GLN A CA 1
ATOM 769 C C . GLN A 1 97 ? -3.283 3.979 -3.637 1.00 95.19 97 GLN A C 1
ATOM 771 O O . GLN A 1 97 ? -4.265 4.319 -2.985 1.00 95.19 97 GLN A O 1
ATOM 776 N N . LEU A 1 98 ? -2.366 3.149 -3.139 1.00 94.75 98 LEU A N 1
ATOM 777 C CA . LEU A 1 98 ? -2.486 2.515 -1.822 1.00 94.75 98 LEU A CA 1
ATOM 778 C C . LEU A 1 98 ? -2.609 3.541 -0.693 1.00 94.75 98 LEU A C 1
ATOM 780 O O . LEU A 1 98 ? -3.382 3.350 0.241 1.00 94.75 98 LEU A O 1
ATOM 784 N N . ARG A 1 99 ? -1.894 4.670 -0.773 1.00 93.31 99 ARG A N 1
ATOM 785 C CA . ARG A 1 99 ? -2.054 5.775 0.187 1.00 93.31 99 ARG A CA 1
ATOM 786 C C . ARG A 1 99 ? -3.442 6.407 0.119 1.00 93.31 99 ARG A C 1
ATOM 788 O O . ARG A 1 99 ? -3.995 6.749 1.163 1.00 93.31 99 ARG A O 1
ATOM 795 N N . GLN A 1 100 ? -4.000 6.575 -1.079 1.00 91.31 100 GLN A N 1
ATOM 796 C CA . GLN A 1 100 ? -5.365 7.078 -1.251 1.00 91.31 100 GLN A CA 1
ATOM 797 C C . GLN A 1 100 ? -6.386 6.090 -0.685 1.00 91.31 100 GLN A C 1
ATOM 799 O O . GLN A 1 100 ? -7.265 6.499 0.069 1.00 91.31 100 GLN A O 1
ATOM 804 N N . GLU A 1 101 ? -6.227 4.799 -0.972 1.00 91.00 101 GLU A N 1
ATOM 805 C CA . GLU A 1 101 ? -7.069 3.733 -0.427 1.00 91.00 101 GLU A CA 1
ATOM 806 C C . GLU A 1 101 ? -6.982 3.682 1.100 1.00 91.00 101 GLU A C 1
ATOM 808 O O . GLU A 1 101 ? -8.008 3.704 1.771 1.00 91.00 101 GLU A O 1
ATOM 813 N N . MET A 1 102 ? -5.777 3.727 1.674 1.00 86.06 102 MET A N 1
ATOM 814 C CA . MET A 1 102 ? -5.579 3.816 3.123 1.00 86.06 102 MET A CA 1
ATOM 815 C C . MET A 1 102 ? -6.260 5.038 3.740 1.00 86.06 102 MET A C 1
ATOM 817 O O . MET A 1 102 ? -6.847 4.925 4.813 1.00 86.06 102 MET A O 1
ATOM 821 N N . ASN A 1 103 ? -6.221 6.194 3.075 1.00 84.38 103 ASN A N 1
ATOM 822 C CA . ASN A 1 103 ? -6.910 7.393 3.546 1.00 84.38 103 ASN A CA 1
ATOM 823 C C . ASN A 1 103 ? -8.440 7.222 3.509 1.00 84.38 103 ASN A C 1
ATOM 825 O O . ASN A 1 103 ? -9.132 7.625 4.442 1.00 84.38 103 ASN A O 1
ATOM 829 N N . ILE A 1 104 ? -8.973 6.564 2.474 1.00 84.62 104 ILE A N 1
ATOM 830 C CA . ILE A 1 104 ? -10.396 6.199 2.394 1.00 84.62 104 ILE A CA 1
ATOM 831 C C . ILE A 1 104 ? -10.758 5.225 3.521 1.00 84.62 104 ILE A C 1
ATOM 833 O O . ILE A 1 104 ? -11.764 5.436 4.195 1.00 84.62 104 ILE A O 1
ATOM 837 N N . PHE A 1 105 ? -9.928 4.208 3.772 1.00 76.19 105 PHE A N 1
ATOM 838 C CA . PHE A 1 105 ? -10.111 3.252 4.868 1.00 76.19 105 PHE A CA 1
ATOM 839 C C . PHE A 1 105 ? -10.035 3.905 6.250 1.00 76.19 105 PHE A C 1
ATOM 841 O O . PHE A 1 105 ? -10.786 3.540 7.148 1.00 76.19 105 PHE A O 1
ATOM 848 N N . GLN A 1 106 ? -9.164 4.890 6.448 1.00 73.75 106 GLN A N 1
ATOM 849 C CA . GLN A 1 106 ? -9.120 5.657 7.694 1.00 73.75 106 GLN A CA 1
ATOM 850 C C . GLN A 1 106 ? -10.341 6.576 7.836 1.00 73.75 106 GLN A C 1
ATOM 852 O O . GLN A 1 106 ? -10.902 6.679 8.928 1.00 73.75 106 GLN A O 1
ATOM 857 N N . GLY A 1 107 ? -10.813 7.176 6.740 1.00 65.56 107 GLY A N 1
ATOM 858 C CA . GLY A 1 107 ? -12.065 7.935 6.708 1.00 65.56 107 GLY A CA 1
ATOM 859 C C . GLY A 1 107 ? -13.295 7.072 7.012 1.00 65.56 107 GLY A C 1
ATOM 860 O O . GLY A 1 107 ? -14.183 7.495 7.752 1.00 65.56 107 GLY A O 1
ATOM 861 N N . SER A 1 108 ? -13.336 5.833 6.517 1.00 58.56 108 SER A N 1
ATOM 862 C CA . SER A 1 108 ? -14.401 4.874 6.831 1.00 58.56 108 SER A CA 1
ATOM 863 C C . SER A 1 108 ? -14.237 4.234 8.213 1.00 58.56 108 SER A C 1
ATOM 865 O O . SER A 1 108 ? -15.238 3.980 8.874 1.00 58.56 108 SER A O 1
ATOM 867 N N . GLY A 1 109 ? -13.013 4.080 8.724 1.00 52.62 109 GLY A N 1
ATOM 868 C CA . GLY A 1 109 ? -12.732 3.725 10.120 1.00 52.62 109 GLY A CA 1
ATOM 869 C C . GLY A 1 109 ? -13.197 4.794 11.117 1.00 52.62 109 GLY A C 1
ATOM 870 O O . GLY A 1 109 ? -13.608 4.461 12.227 1.00 52.62 109 GLY A O 1
ATOM 871 N N . GLY A 1 110 ? -13.230 6.066 10.702 1.00 51.44 110 GLY A N 1
ATOM 872 C CA . GLY A 1 110 ? -13.929 7.135 11.422 1.00 51.44 110 GLY A CA 1
ATOM 873 C C . GLY A 1 110 ? -15.430 6.861 11.554 1.00 51.44 110 GLY A C 1
ATOM 874 O O . GLY A 1 110 ? -15.974 6.976 12.645 1.00 51.44 110 GLY A O 1
ATOM 875 N N . ARG A 1 111 ? -16.069 6.372 10.484 1.00 49.94 111 ARG A N 1
ATOM 876 C CA . ARG A 1 111 ? -17.490 5.981 10.473 1.00 49.94 111 ARG A CA 1
ATOM 877 C C . ARG A 1 111 ? -17.774 4.669 11.228 1.00 49.94 111 ARG A C 1
ATOM 879 O O . ARG A 1 111 ? -18.911 4.429 11.609 1.00 49.94 111 ARG A O 1
ATOM 886 N N . VAL A 1 112 ? -16.765 3.832 11.494 1.00 51.41 112 VAL A N 1
ATOM 887 C CA . VAL A 1 112 ? -16.904 2.658 12.383 1.00 51.41 112 VAL A CA 1
ATOM 888 C C . VAL A 1 112 ? -16.832 3.053 13.863 1.00 51.41 112 VAL A C 1
ATOM 890 O O . VAL A 1 112 ? -17.436 2.377 14.685 1.00 51.41 112 VAL A O 1
ATOM 893 N N . LYS A 1 113 ? -16.178 4.165 14.237 1.00 53.62 113 LYS A N 1
ATOM 894 C CA . LYS A 1 113 ? -16.290 4.698 15.612 1.00 53.62 113 LYS A CA 1
ATOM 895 C C . LYS A 1 113 ? -17.702 5.197 15.924 1.00 53.62 113 LYS A C 1
ATOM 897 O O . LYS A 1 113 ? -18.126 5.111 17.071 1.00 53.62 113 LYS A O 1
ATOM 902 N N . ASP A 1 114 ? -18.461 5.557 14.895 1.00 51.19 114 ASP A N 1
ATOM 903 C CA . ASP A 1 114 ? -19.912 5.729 14.963 1.00 51.19 114 ASP A CA 1
ATOM 904 C C . ASP A 1 114 ? -20.644 4.373 14.906 1.00 51.19 114 ASP A C 1
ATOM 906 O O . ASP A 1 114 ? -21.704 4.240 14.289 1.00 51.19 114 ASP A O 1
ATOM 910 N N . THR A 1 115 ? -20.102 3.323 15.542 1.00 52.31 115 THR A N 1
ATOM 911 C CA . THR A 1 115 ? -20.928 2.166 15.900 1.00 52.31 115 THR A CA 1
ATOM 912 C C . THR A 1 115 ? -22.102 2.705 16.701 1.00 52.31 115 THR A C 1
ATOM 914 O O . THR A 1 115 ? -21.884 3.190 17.804 1.00 52.31 115 THR A O 1
ATOM 917 N N . SER A 1 116 ? -23.292 2.668 16.088 1.00 54.38 116 SER A N 1
ATOM 918 C CA . SER A 1 116 ? -24.650 2.909 16.596 1.00 54.38 116 SER A CA 1
ATOM 919 C C . SER A 1 116 ? -24.751 3.600 17.969 1.00 54.38 116 SER A C 1
ATOM 921 O O . SER A 1 116 ? -24.162 3.104 18.920 1.00 54.38 116 SER A O 1
ATOM 923 N N . PRO A 1 117 ? -25.599 4.625 18.183 1.00 60.69 117 PRO A N 1
ATOM 924 C CA . PRO A 1 117 ? -25.789 5.265 19.501 1.00 60.69 117 PRO A CA 1
ATOM 925 C C . PRO A 1 117 ? -26.005 4.289 20.683 1.00 60.69 117 PRO A C 1
ATOM 927 O O . PRO A 1 117 ? -25.765 4.636 21.839 1.00 60.69 117 PRO A O 1
ATOM 930 N N . HIS A 1 118 ? -26.394 3.043 20.400 1.00 58.56 118 HIS A N 1
ATOM 931 C CA . HIS A 1 118 ? -26.374 1.928 21.339 1.00 58.56 118 HIS A CA 1
ATOM 932 C C . HIS A 1 118 ? -25.006 1.619 21.983 1.00 58.56 118 HIS A C 1
ATOM 934 O O . HIS A 1 118 ? -24.976 1.313 23.171 1.00 58.56 118 HIS A O 1
ATOM 940 N N . THR A 1 119 ? -23.889 1.703 21.258 1.00 68.19 119 THR A N 1
ATOM 941 C CA . THR A 1 119 ? -22.540 1.376 21.756 1.00 68.19 119 THR A CA 1
ATOM 942 C C . THR A 1 119 ? -22.040 2.433 22.736 1.00 68.19 119 THR A C 1
ATOM 944 O O . THR A 1 119 ? -21.609 2.090 23.831 1.00 68.19 119 THR A O 1
ATOM 947 N N . GLY A 1 120 ? -22.218 3.722 22.423 1.00 71.06 120 GLY A N 1
ATOM 948 C CA . GLY A 1 120 ? -21.897 4.812 23.357 1.00 71.06 120 GLY A CA 1
ATOM 949 C C . GLY A 1 120 ? -22.787 4.816 24.609 1.00 71.06 120 GLY A C 1
ATOM 950 O O . GLY A 1 120 ? -22.328 5.129 25.713 1.00 71.06 120 GLY A O 1
ATOM 951 N N . MET A 1 121 ? -24.055 4.407 24.471 1.00 72.50 121 MET A N 1
ATOM 952 C CA . MET A 1 121 ? -24.957 4.215 25.612 1.00 72.50 121 MET A CA 1
ATOM 953 C C . MET A 1 121 ? -24.514 3.034 26.487 1.00 72.50 121 MET A C 1
ATOM 955 O O . MET A 1 121 ? -24.498 3.168 27.709 1.00 72.50 121 MET A O 1
ATOM 959 N N . LEU A 1 122 ? -24.101 1.918 25.879 1.00 79.00 122 LEU A N 1
ATOM 960 C CA . LEU A 1 122 ? -23.562 0.758 26.592 1.00 79.00 122 LEU A CA 1
ATOM 961 C C . LEU A 1 122 ? -22.262 1.102 27.326 1.00 79.00 122 LEU A C 1
ATOM 963 O O . LEU A 1 122 ? -22.139 0.784 28.502 1.00 79.00 122 LEU A O 1
ATOM 967 N N . GLU A 1 123 ? -21.333 1.823 26.698 1.00 83.12 123 GLU A N 1
ATOM 968 C CA . GLU A 1 123 ? -20.105 2.286 27.360 1.00 83.12 123 GLU A CA 1
ATOM 969 C C . GLU A 1 123 ? -20.394 3.201 28.556 1.00 83.12 123 GLU A C 1
ATOM 971 O O . GLU A 1 123 ? -19.756 3.096 29.604 1.00 83.12 123 GLU A O 1
ATOM 976 N N . SER A 1 124 ? -21.384 4.085 28.427 1.00 81.06 124 SER A N 1
ATOM 977 C CA . SER A 1 124 ? -21.802 4.971 29.519 1.00 81.06 124 SER A CA 1
ATOM 978 C C . SER A 1 124 ? -22.452 4.195 30.667 1.00 81.06 124 SER A C 1
ATOM 980 O O . SER A 1 124 ? -22.211 4.504 31.835 1.00 81.06 124 SER A O 1
ATOM 982 N N . GLN A 1 125 ? -23.245 3.167 30.349 1.00 91.31 125 GLN A N 1
ATOM 983 C CA . GLN A 1 125 ? -23.852 2.271 31.334 1.00 91.31 125 GLN A CA 1
ATOM 984 C C . GLN A 1 125 ? -22.802 1.416 32.048 1.00 91.31 125 GLN A C 1
ATOM 986 O O . GLN A 1 125 ? -22.857 1.301 33.270 1.00 91.31 125 GLN A O 1
ATOM 991 N N . ILE A 1 126 ? -21.814 0.886 31.323 1.00 91.69 126 ILE A N 1
ATOM 992 C CA . ILE A 1 126 ? -20.694 0.132 31.902 1.00 91.69 126 ILE A CA 1
ATOM 993 C C . ILE A 1 126 ? -19.930 1.014 32.897 1.00 91.69 126 ILE A C 1
ATOM 995 O O . ILE A 1 126 ? -19.771 0.632 34.052 1.00 91.69 126 ILE A O 1
ATOM 999 N N . LYS A 1 127 ? -19.583 2.250 32.514 1.00 89.25 127 LYS A N 1
ATOM 1000 C CA . LYS A 1 127 ? -18.901 3.210 33.404 1.00 89.25 127 LYS A CA 1
ATOM 1001 C C . LYS A 1 127 ? -19.726 3.638 34.620 1.00 89.25 127 LYS A C 1
ATOM 1003 O O . LYS A 1 127 ? -19.168 4.102 35.614 1.00 89.25 127 LYS A O 1
ATOM 1008 N N . ALA A 1 128 ? -21.055 3.594 34.540 1.00 87.25 128 ALA A N 1
ATOM 1009 C CA . ALA A 1 128 ? -21.916 3.847 35.693 1.00 87.25 128 ALA A CA 1
ATOM 1010 C C . ALA A 1 128 ? -21.882 2.660 36.662 1.00 87.25 128 ALA A C 1
ATOM 1012 O O . ALA A 1 128 ? -21.611 2.854 37.843 1.00 87.25 128 ALA A O 1
ATOM 1013 N N . LEU A 1 129 ? -22.032 1.442 36.138 1.00 93.00 129 LEU A N 1
ATOM 1014 C CA . LEU A 1 129 ? -21.967 0.215 36.930 1.00 93.00 129 LEU A CA 1
ATOM 1015 C C . LEU A 1 129 ? -20.599 0.019 37.596 1.00 93.00 129 LEU A C 1
ATOM 1017 O O . LEU A 1 129 ? -20.536 -0.420 38.739 1.00 93.00 129 LEU A O 1
ATOM 1021 N N . GLU A 1 130 ? -19.506 0.383 36.927 1.00 95.25 130 GLU A N 1
ATOM 1022 C CA . GLU A 1 130 ? -18.160 0.345 37.513 1.00 95.25 130 GLU A CA 1
ATOM 1023 C C . GLU A 1 130 ? -18.036 1.265 38.737 1.00 95.25 130 GLU A C 1
ATOM 1025 O O . GLU A 1 130 ? -17.498 0.853 39.765 1.00 95.25 130 GLU A O 1
ATOM 1030 N N . ARG A 1 131 ? -18.596 2.482 38.667 1.00 89.69 131 ARG A N 1
ATOM 1031 C CA . ARG A 1 131 ? -18.611 3.423 39.800 1.00 89.69 131 ARG A CA 1
ATOM 1032 C C . ARG A 1 131 ? -19.441 2.901 40.968 1.00 89.69 131 ARG A C 1
ATOM 1034 O O . ARG A 1 131 ? -19.010 3.026 42.114 1.00 89.69 131 ARG A O 1
ATOM 1041 N N . ASP A 1 132 ? -20.588 2.294 40.682 1.00 93.94 132 ASP A N 1
ATOM 1042 C CA . ASP A 1 132 ? -21.448 1.705 41.710 1.00 93.94 132 ASP A CA 1
ATOM 1043 C C . ASP A 1 132 ? -20.745 0.526 42.399 1.00 93.94 132 ASP A C 1
ATOM 1045 O O . ASP A 1 132 ? -20.723 0.443 43.627 1.00 93.94 132 ASP A O 1
ATOM 1049 N N . ILE A 1 133 ? -20.087 -0.346 41.625 1.00 93.62 133 ILE A N 1
ATOM 1050 C CA . ILE A 1 133 ? -19.276 -1.450 42.155 1.00 93.62 133 ILE A CA 1
ATOM 1051 C C . ILE A 1 133 ? -18.163 -0.922 43.066 1.00 93.62 133 ILE A C 1
ATOM 1053 O O . ILE A 1 133 ? -17.919 -1.490 44.132 1.00 93.62 133 ILE A O 1
ATOM 1057 N N . ASP A 1 134 ? -17.480 0.152 42.680 1.00 91.44 134 ASP A N 1
ATOM 1058 C CA . ASP A 1 134 ? -16.406 0.715 43.495 1.00 91.44 134 ASP A CA 1
ATOM 1059 C C . ASP A 1 134 ? -16.920 1.373 44.780 1.00 91.44 134 ASP A C 1
ATOM 1061 O O . ASP A 1 134 ? -16.294 1.212 45.832 1.00 91.44 134 ASP A O 1
ATOM 1065 N N . CYS A 1 135 ? -18.087 2.020 44.734 1.00 85.62 135 CYS A N 1
ATOM 1066 C CA . CYS A 1 135 ? -18.765 2.529 45.925 1.00 85.62 135 CYS A CA 1
ATOM 1067 C C . CYS A 1 135 ? -19.132 1.385 46.887 1.00 85.62 135 CYS A C 1
ATOM 1069 O O . CYS A 1 135 ? -18.756 1.415 48.062 1.00 85.62 135 CYS A O 1
ATOM 1071 N N . LEU A 1 136 ? -19.733 0.309 46.368 1.00 93.19 136 LEU A N 1
ATOM 1072 C CA . LEU A 1 136 ? -20.081 -0.881 47.150 1.00 93.19 136 LEU A CA 1
ATOM 1073 C C . LEU A 1 136 ? -18.847 -1.558 47.765 1.00 93.19 136 LEU A C 1
ATOM 1075 O O . LEU A 1 136 ? -18.877 -1.999 48.913 1.00 93.19 136 LEU A O 1
ATOM 1079 N N . LYS A 1 137 ? -17.715 -1.608 47.049 1.00 94.25 137 LYS A N 1
ATOM 1080 C CA . LYS A 1 137 ? -16.454 -2.136 47.602 1.00 94.25 137 LYS A CA 1
ATOM 1081 C C . LYS A 1 137 ? -15.935 -1.319 48.784 1.00 94.25 137 LYS A C 1
ATOM 1083 O O . LYS A 1 137 ? -15.210 -1.875 49.613 1.00 94.25 137 LYS A O 1
ATOM 1088 N N . VAL A 1 138 ? -16.189 -0.011 48.827 1.00 92.50 138 VAL A N 1
ATOM 1089 C CA . VAL A 1 138 ? -15.812 0.836 49.970 1.00 92.50 138 VAL A CA 1
ATOM 1090 C C . VAL A 1 138 ? -16.736 0.549 51.147 1.00 92.50 138 VAL A C 1
ATOM 1092 O O . VAL A 1 138 ? -16.239 0.300 52.242 1.00 92.50 138 VAL A O 1
ATOM 1095 N N . GLU A 1 139 ? -18.043 0.470 50.912 1.00 93.25 139 GLU A N 1
ATOM 1096 C CA . GLU A 1 139 ? -19.036 0.186 51.954 1.00 93.25 139 GLU A CA 1
ATOM 1097 C C . GLU A 1 139 ? -18.829 -1.189 52.614 1.00 93.25 139 GLU A C 1
ATOM 1099 O O . GLU A 1 139 ? -18.840 -1.329 53.836 1.00 93.25 139 GLU A O 1
ATOM 1104 N N . VAL A 1 140 ? -18.521 -2.221 51.826 1.00 94.00 140 VAL A N 1
ATOM 1105 C CA . VAL A 1 140 ? -18.189 -3.547 52.375 1.00 94.00 140 VAL A CA 1
ATOM 1106 C C . VAL A 1 140 ? -16.910 -3.500 53.222 1.00 94.00 140 VAL A C 1
ATOM 1108 O O . VAL A 1 140 ? -16.820 -4.178 54.248 1.00 94.00 140 VAL A O 1
ATOM 1111 N N . ARG A 1 141 ? -15.914 -2.690 52.831 1.00 92.44 141 ARG A N 1
ATOM 1112 C CA . ARG A 1 141 ? -14.681 -2.506 53.614 1.00 92.44 141 ARG A CA 1
ATOM 1113 C C . ARG A 1 141 ? -14.954 -1.807 54.946 1.00 92.44 141 ARG A C 1
ATOM 1115 O O . ARG A 1 141 ? -14.394 -2.233 55.956 1.00 92.44 141 ARG A O 1
ATOM 1122 N N . THR A 1 142 ? -15.807 -0.785 54.967 1.00 91.56 142 THR A N 1
ATOM 1123 C CA . THR A 1 142 ? -16.160 -0.072 56.205 1.00 91.56 142 THR A CA 1
ATOM 1124 C C . THR A 1 142 ? -16.955 -0.967 57.146 1.00 91.56 142 THR A C 1
ATOM 1126 O O . THR A 1 142 ? -16.550 -1.134 58.292 1.00 91.56 142 THR A O 1
ATOM 1129 N N . LEU A 1 143 ? -17.983 -1.662 56.646 1.00 93.38 143 LEU A N 1
ATOM 1130 C CA . LEU A 1 143 ? -18.776 -2.597 57.452 1.00 93.38 143 LEU A CA 1
ATOM 1131 C C . LEU A 1 143 ? -17.922 -3.716 58.057 1.00 93.38 143 LEU A C 1
ATOM 1133 O O . LEU A 1 143 ? -18.115 -4.102 59.210 1.00 93.38 143 LEU A O 1
ATOM 1137 N N . ARG A 1 144 ? -16.939 -4.222 57.302 1.00 96.12 144 ARG A N 1
ATOM 1138 C CA . ARG A 1 144 ? -15.981 -5.203 57.818 1.00 96.12 144 ARG A CA 1
ATOM 1139 C C . ARG A 1 144 ? -15.132 -4.625 58.951 1.00 96.12 144 ARG A C 1
ATOM 1141 O O . ARG A 1 144 ? -14.970 -5.287 59.971 1.00 96.12 144 ARG A O 1
ATOM 1148 N N . SER A 1 145 ? -14.610 -3.410 58.787 1.00 92.62 145 SER A N 1
ATOM 1149 C CA . SER A 1 145 ? -13.822 -2.727 59.823 1.00 92.62 145 SER A CA 1
ATOM 1150 C C . SER A 1 145 ? -14.638 -2.490 61.098 1.00 92.62 145 SER A C 1
ATOM 1152 O O . SER A 1 145 ? -14.147 -2.716 62.209 1.00 92.62 145 SER A O 1
ATOM 1154 N N . ASP A 1 146 ? -15.900 -2.093 60.949 1.00 92.94 146 ASP A N 1
ATOM 1155 C CA . ASP A 1 146 ? -16.808 -1.869 62.073 1.00 92.94 146 ASP A CA 1
ATOM 1156 C C . ASP A 1 146 ? -17.108 -3.181 62.805 1.00 92.94 146 ASP A C 1
ATOM 1158 O O . ASP A 1 146 ? -17.027 -3.241 64.036 1.00 92.94 146 ASP A O 1
ATOM 1162 N N . ALA A 1 147 ? -17.354 -4.265 62.063 1.00 91.81 147 ALA A N 1
ATOM 1163 C CA . ALA A 1 147 ? -17.547 -5.595 62.635 1.00 91.81 147 ALA A CA 1
ATOM 1164 C C . ALA A 1 147 ? -16.295 -6.089 63.383 1.00 91.81 147 ALA A C 1
ATOM 1166 O O . ALA A 1 147 ? -16.400 -6.590 64.504 1.00 91.81 147 ALA A O 1
ATOM 1167 N N . GLU A 1 148 ? -15.100 -5.910 62.813 1.00 94.81 148 GLU A N 1
ATOM 1168 C CA . GLU A 1 148 ? -13.832 -6.270 63.461 1.00 94.81 148 GLU A CA 1
ATOM 1169 C C . GLU A 1 148 ? -13.609 -5.473 64.757 1.00 94.81 148 GLU A C 1
ATOM 1171 O O . GLU A 1 148 ? -13.180 -6.031 65.773 1.00 94.81 148 GLU A O 1
ATOM 1176 N N . THR A 1 149 ? -13.942 -4.183 64.751 1.00 92.56 149 THR A N 1
ATOM 1177 C CA . THR A 1 149 ? -13.853 -3.310 65.931 1.00 92.56 149 THR A CA 1
ATOM 1178 C C . THR A 1 149 ? -14.862 -3.721 67.004 1.00 92.56 149 THR A C 1
ATOM 1180 O O . THR A 1 149 ? -14.505 -3.823 68.182 1.00 92.56 149 THR A O 1
ATOM 1183 N N . GLY A 1 150 ? -16.093 -4.045 66.602 1.00 93.38 150 GLY A N 1
ATOM 1184 C CA . GLY A 1 150 ? -17.127 -4.581 67.485 1.00 93.38 150 GLY A CA 1
ATOM 1185 C C . GLY A 1 150 ? -16.702 -5.891 68.150 1.00 93.38 150 GLY A C 1
ATOM 1186 O O . GLY A 1 150 ? -16.810 -6.023 69.370 1.00 93.38 150 GLY A O 1
ATOM 1187 N N . ILE A 1 151 ? -16.128 -6.826 67.386 1.00 94.62 151 ILE A N 1
ATOM 1188 C CA . ILE A 1 151 ? -15.606 -8.095 67.916 1.00 94.62 151 ILE A CA 1
ATOM 1189 C C . ILE A 1 151 ? -14.468 -7.848 68.914 1.00 94.62 151 ILE A C 1
ATOM 1191 O O . ILE A 1 151 ? -14.450 -8.476 69.972 1.00 94.62 151 ILE A O 1
ATOM 1195 N N . LYS A 1 152 ? -13.529 -6.935 68.625 1.00 92.62 152 LYS A N 1
ATOM 1196 C CA . LYS A 1 152 ? -12.447 -6.576 69.563 1.00 92.62 152 LYS A CA 1
ATOM 1197 C C . LYS A 1 152 ? -12.998 -6.010 70.874 1.00 92.62 152 LYS A C 1
ATOM 1199 O O . LYS A 1 152 ? -12.566 -6.437 71.943 1.00 92.62 152 LYS A O 1
ATOM 1204 N N . ASN A 1 153 ? -13.976 -5.105 70.799 1.00 91.19 153 ASN A N 1
ATOM 1205 C CA . ASN A 1 153 ? -14.624 -4.526 71.976 1.00 91.19 153 ASN A CA 1
ATOM 1206 C C . ASN A 1 153 ? -15.345 -5.606 72.800 1.00 91.19 153 ASN A C 1
ATOM 1208 O O . ASN A 1 153 ? -15.102 -5.730 73.999 1.00 91.19 153 ASN A O 1
ATOM 1212 N N . LEU A 1 154 ? -16.148 -6.460 72.157 1.00 92.62 154 LEU A N 1
ATOM 1213 C CA . LEU A 1 154 ? -16.832 -7.561 72.839 1.00 92.62 154 LEU A CA 1
ATOM 1214 C C . LEU A 1 154 ? -15.847 -8.538 73.486 1.00 92.62 154 LEU A C 1
ATOM 1216 O O . LEU A 1 154 ? -16.036 -8.886 74.646 1.00 92.62 154 LEU A O 1
ATOM 1220 N N . LYS A 1 155 ? -14.761 -8.914 72.799 1.00 93.19 155 LYS A N 1
ATOM 1221 C CA . LYS A 1 155 ? -13.694 -9.743 73.386 1.00 93.19 155 LYS A CA 1
ATOM 1222 C C . LYS A 1 155 ? -13.059 -9.086 74.611 1.00 93.19 155 LYS A C 1
ATOM 1224 O O . LYS A 1 155 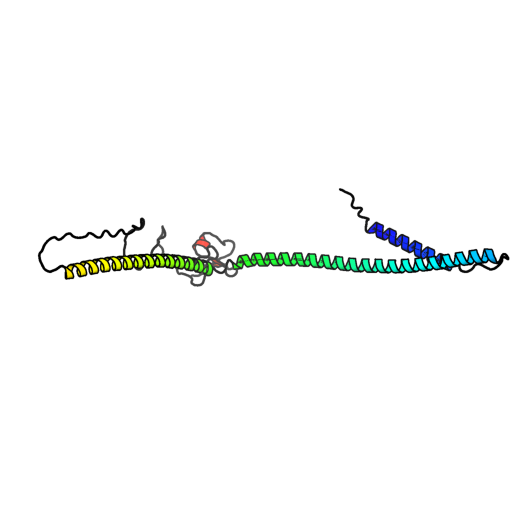? -12.858 -9.765 75.610 1.00 93.19 155 LYS A O 1
ATOM 1229 N N . SER A 1 156 ? -12.788 -7.779 74.565 1.00 89.25 156 SER A N 1
ATOM 1230 C CA . SER A 1 156 ? -12.254 -7.053 75.727 1.00 89.25 156 SER A CA 1
ATOM 1231 C C . SER A 1 156 ? -13.230 -7.053 76.908 1.00 89.25 156 SER A C 1
ATOM 1233 O O . SER A 1 156 ? -12.821 -7.300 78.038 1.00 89.25 156 SER A O 1
ATOM 1235 N N . LYS A 1 157 ? -14.534 -6.883 76.646 1.00 91.69 157 LYS A N 1
ATOM 1236 C CA . LYS A 1 157 ? -15.579 -6.953 77.674 1.00 91.69 157 LYS A CA 1
ATOM 1237 C C . LYS A 1 157 ? -15.695 -8.353 78.271 1.00 91.69 157 LYS A C 1
ATOM 1239 O O . LYS A 1 157 ? -15.756 -8.476 79.489 1.00 91.69 157 LYS A O 1
ATOM 1244 N N . VAL A 1 158 ? -15.680 -9.395 77.439 1.00 91.62 158 VAL A N 1
ATOM 1245 C CA . VAL A 1 158 ? -15.692 -10.791 77.902 1.00 91.62 158 VAL A CA 1
ATOM 1246 C C . VAL A 1 158 ? -14.482 -11.069 78.791 1.00 91.62 158 VAL A C 1
ATOM 1248 O O . VAL A 1 158 ? -14.682 -11.524 79.908 1.00 91.62 158 VAL A O 1
ATOM 1251 N N . ALA A 1 159 ? -13.272 -10.669 78.388 1.00 86.62 159 ALA A N 1
ATOM 1252 C CA . ALA A 1 159 ? -12.075 -10.826 79.217 1.00 86.62 159 ALA A CA 1
ATOM 1253 C C . ALA A 1 159 ? -12.195 -10.095 80.569 1.00 86.62 159 ALA A C 1
ATOM 1255 O O . ALA A 1 159 ? -11.851 -10.656 81.606 1.00 86.62 159 ALA A O 1
ATOM 1256 N N . THR A 1 160 ? -12.741 -8.870 80.598 1.00 81.44 160 THR A N 1
ATOM 1257 C CA . THR A 1 160 ? -12.978 -8.170 81.876 1.00 81.44 160 THR A CA 1
ATOM 1258 C C . THR A 1 160 ? -14.011 -8.877 82.754 1.00 81.44 160 THR A C 1
ATOM 1260 O O . THR A 1 160 ? -13.840 -8.935 83.969 1.00 81.44 160 THR A O 1
ATOM 1263 N N . LEU A 1 161 ? -15.069 -9.442 82.166 1.00 78.38 161 LEU A N 1
ATOM 1264 C CA . LEU A 1 161 ? -16.086 -10.194 82.904 1.00 78.38 161 LEU A CA 1
ATOM 1265 C C . LEU A 1 161 ? -15.544 -11.535 83.414 1.00 78.38 161 LEU A C 1
ATOM 1267 O O . LEU A 1 161 ? -15.868 -11.927 84.529 1.00 78.38 161 LEU A O 1
ATOM 1271 N N . GLU A 1 162 ? -14.682 -12.200 82.647 1.00 81.06 162 GLU A N 1
ATOM 1272 C CA . GLU A 1 162 ? -13.966 -13.405 83.076 1.00 81.06 162 GLU A CA 1
ATOM 1273 C C . GLU A 1 162 ? -13.052 -13.099 84.270 1.00 81.06 162 GLU A C 1
ATOM 1275 O O . GLU A 1 162 ? -13.155 -13.770 85.291 1.00 81.06 162 GLU A O 1
ATOM 1280 N N . THR A 1 163 ? -12.276 -12.007 84.229 1.00 73.25 163 THR A N 1
ATOM 1281 C CA . THR A 1 163 ? -11.461 -11.596 85.391 1.00 73.25 163 THR A CA 1
ATOM 1282 C C . THR A 1 163 ? -12.302 -11.203 86.608 1.00 73.25 163 THR A C 1
ATOM 1284 O O . THR A 1 163 ? -11.876 -11.425 87.736 1.00 73.25 163 THR A O 1
ATOM 1287 N N . ARG A 1 164 ? -13.511 -10.656 86.402 1.00 65.88 164 ARG A N 1
ATOM 1288 C CA . ARG A 1 164 ? -14.443 -10.342 87.497 1.00 65.88 164 ARG A CA 1
ATOM 1289 C C . ARG A 1 164 ? -15.028 -11.595 88.130 1.00 65.88 164 ARG A C 1
ATOM 1291 O O . ARG A 1 164 ? -15.124 -11.652 89.351 1.00 65.88 164 ARG A O 1
ATOM 1298 N N . LYS A 1 165 ? -15.342 -12.611 87.324 1.00 61.16 165 LYS A N 1
ATOM 1299 C CA . LYS A 1 165 ? -15.798 -13.921 87.802 1.00 61.16 165 LYS A CA 1
ATOM 1300 C C . LYS A 1 165 ? -14.763 -14.589 88.715 1.00 61.16 165 LYS A C 1
ATOM 1302 O O . LYS A 1 165 ? -15.153 -15.235 89.681 1.00 61.16 165 LYS A O 1
ATOM 1307 N N . ASP A 1 166 ? -13.474 -14.382 88.453 1.00 56.91 166 ASP A N 1
ATOM 1308 C CA . ASP A 1 166 ? -12.390 -14.896 89.300 1.00 56.91 166 ASP A CA 1
ATOM 1309 C C . ASP A 1 166 ? -12.183 -14.068 90.588 1.00 56.91 166 ASP A C 1
ATOM 1311 O O . ASP A 1 166 ? -11.580 -14.553 91.546 1.00 56.91 166 ASP A O 1
ATOM 1315 N N . THR A 1 167 ? -12.705 -12.834 90.648 1.00 54.84 167 THR A N 1
ATOM 1316 C CA . THR A 1 167 ? -12.597 -11.929 91.813 1.00 54.84 167 THR A CA 1
ATOM 1317 C C . THR A 1 167 ? -13.885 -11.761 92.620 1.00 54.84 167 THR A C 1
ATOM 1319 O O . THR A 1 167 ? -13.842 -11.207 93.716 1.00 54.84 167 THR A O 1
ATOM 1322 N N . GLU A 1 168 ? -15.030 -12.258 92.148 1.00 47.00 168 GLU A N 1
ATOM 1323 C CA . GLU A 1 168 ? -16.292 -12.248 92.895 1.00 47.00 168 GLU A CA 1
ATOM 1324 C C . GLU A 1 168 ? -16.330 -13.390 93.921 1.00 47.00 168 GLU A C 1
ATOM 1326 O O . GLU A 1 168 ? -17.150 -14.303 93.890 1.00 47.00 168 GLU A O 1
ATOM 1331 N N . THR A 1 169 ? -15.445 -13.271 94.911 1.00 45.66 169 THR A N 1
ATOM 1332 C CA . THR A 1 169 ? -15.844 -13.487 96.300 1.00 45.66 169 THR A CA 1
ATOM 1333 C C . THR A 1 169 ? -15.893 -12.110 96.974 1.00 45.66 169 THR A C 1
ATOM 1335 O O . THR A 1 169 ? -14.884 -11.586 97.431 1.00 45.66 169 THR A O 1
ATOM 1338 N N . SER A 1 170 ? -17.107 -11.554 97.044 1.00 46.47 170 SER A N 1
ATOM 1339 C CA . SER A 1 170 ? -17.562 -10.419 97.868 1.00 46.47 170 SER A CA 1
ATOM 1340 C C . SER A 1 170 ? -17.746 -9.019 97.231 1.00 46.47 170 SER A C 1
ATOM 1342 O O . SER A 1 170 ? -16.820 -8.385 96.743 1.00 46.47 170 SER A O 1
ATOM 1344 N N . VAL A 1 171 ? -19.004 -8.577 97.410 1.00 45.22 171 VAL A N 1
ATOM 1345 C CA . VAL A 1 171 ? -19.622 -7.244 97.619 1.00 45.22 171 VAL A CA 1
ATOM 1346 C C . VAL A 1 171 ? -19.927 -6.249 96.477 1.00 45.22 171 VAL A C 1
ATOM 1348 O O . VAL A 1 171 ? -19.032 -5.645 95.909 1.00 45.22 171 VAL A O 1
ATOM 1351 N N . ASN A 1 172 ? -21.256 -6.024 96.343 1.00 41.25 172 ASN A N 1
ATOM 1352 C CA . ASN A 1 172 ? -22.077 -4.798 96.157 1.00 41.25 172 ASN A CA 1
ATOM 1353 C C . ASN A 1 172 ? -21.719 -3.820 95.002 1.00 41.25 172 ASN A C 1
ATOM 1355 O O . ASN A 1 172 ? -20.564 -3.487 94.806 1.00 41.25 172 ASN A O 1
ATOM 1359 N N . ALA A 1 173 ? -22.633 -3.279 94.182 1.00 49.16 173 ALA A N 1
ATOM 1360 C CA . ALA A 1 173 ? -24.062 -3.021 94.382 1.00 49.16 173 ALA A CA 1
ATOM 1361 C C . ALA A 1 173 ? -24.574 -1.722 93.724 1.00 49.16 173 ALA A C 1
ATOM 1363 O O . ALA A 1 173 ? -25.770 -1.503 93.824 1.00 49.16 173 ALA A O 1
ATOM 1364 N N . ASP A 1 174 ? -23.769 -0.852 93.091 1.00 44.78 174 ASP A N 1
ATOM 1365 C CA . ASP A 1 174 ? -24.283 0.457 92.638 1.00 44.78 174 ASP A CA 1
ATOM 1366 C C . ASP A 1 174 ? -23.232 1.319 91.907 1.00 44.78 174 ASP A C 1
ATOM 1368 O O . ASP A 1 174 ? -22.301 1.800 92.533 1.00 44.78 174 ASP A O 1
ATOM 1372 N N . ASP A 1 175 ? -23.380 1.523 90.587 1.00 35.75 175 ASP A N 1
ATOM 1373 C CA . ASP A 1 175 ? -23.498 2.862 89.965 1.00 35.75 175 ASP A CA 1
ATOM 1374 C C . ASP A 1 175 ? -23.701 2.740 88.437 1.00 35.75 175 ASP A C 1
ATOM 1376 O O . ASP A 1 175 ? -22.924 2.108 87.715 1.00 35.75 175 ASP A O 1
ATOM 1380 N N . SER A 1 176 ? -24.784 3.326 87.930 1.00 48.16 176 SER A N 1
ATOM 1381 C CA . SER A 1 176 ? -25.195 3.241 86.525 1.00 48.16 176 SER A CA 1
ATOM 1382 C C . SER A 1 176 ? -24.718 4.475 85.767 1.00 48.16 176 SER A C 1
ATOM 1384 O O . SER A 1 176 ? -25.379 5.509 85.791 1.00 48.16 176 SER A O 1
ATOM 1386 N N . THR A 1 177 ? -23.610 4.365 85.033 1.00 46.41 177 THR A N 1
ATOM 1387 C CA . THR A 1 177 ? -23.211 5.380 84.043 1.00 46.41 177 THR A CA 1
ATOM 1388 C C . THR A 1 177 ? -23.482 4.869 82.620 1.00 46.41 177 THR A C 1
ATOM 1390 O O . THR A 1 177 ? -22.893 3.870 82.198 1.00 46.41 177 THR A O 1
ATOM 1393 N N . PRO A 1 178 ? -24.377 5.506 81.838 1.00 44.69 178 PRO A N 1
ATOM 1394 C CA . PRO A 1 178 ? -24.614 5.110 80.455 1.00 44.69 178 PRO A CA 1
ATOM 1395 C C . PRO A 1 178 ? -23.454 5.579 79.569 1.00 44.69 178 PRO A C 1
ATOM 1397 O O . PRO A 1 178 ? -23.218 6.775 79.406 1.00 44.69 178 PRO A O 1
ATOM 1400 N N . LEU A 1 179 ? -22.745 4.634 78.953 1.00 35.22 179 LEU A N 1
ATOM 1401 C CA . LEU A 1 179 ? -21.785 4.911 77.884 1.00 35.22 179 LEU A CA 1
ATOM 1402 C C . LEU A 1 179 ? -22.539 5.359 76.623 1.00 35.22 179 LEU A C 1
ATOM 1404 O O . LEU A 1 179 ? -23.097 4.541 75.892 1.00 35.22 179 LEU A O 1
ATOM 1408 N N . HIS A 1 180 ? -22.539 6.664 76.359 1.00 41.22 180 HIS A N 1
ATOM 1409 C CA . HIS A 1 180 ? -22.968 7.225 75.082 1.00 41.22 180 HIS A CA 1
ATOM 1410 C C . HIS A 1 180 ? -21.936 6.860 74.000 1.00 41.22 180 HIS A C 1
ATOM 1412 O O . HIS A 1 180 ? -20.824 7.389 73.978 1.00 41.22 180 HIS A O 1
ATOM 1418 N N . VAL A 1 181 ? -22.284 5.928 73.110 1.00 39.72 181 VAL A N 1
ATOM 1419 C CA . VAL A 1 181 ? -21.483 5.614 71.919 1.00 39.72 181 VAL A CA 1
ATOM 1420 C C . VAL A 1 181 ? -21.785 6.670 70.865 1.00 39.72 181 VAL A C 1
ATOM 1422 O O . VAL A 1 181 ? -22.844 6.667 70.242 1.00 39.72 181 VAL A O 1
ATOM 1425 N N . GLN A 1 182 ? -20.846 7.587 70.668 1.00 38.72 182 GLN A N 1
ATOM 1426 C CA . GLN A 1 182 ? -20.931 8.587 69.616 1.00 38.72 182 GLN A CA 1
ATOM 1427 C C . GLN A 1 182 ? -20.520 7.933 68.291 1.00 38.72 182 GLN A C 1
ATOM 1429 O O . GLN A 1 182 ? -19.337 7.757 68.005 1.00 38.72 182 GLN A O 1
ATOM 1434 N N . LEU A 1 183 ? -21.512 7.509 67.505 1.00 36.28 183 LEU A N 1
ATOM 1435 C CA . LEU A 1 183 ? -21.302 7.065 66.130 1.00 36.28 183 LEU A CA 1
ATOM 1436 C C . LEU A 1 183 ? -21.034 8.293 65.255 1.00 36.28 183 LEU A C 1
ATOM 1438 O O . LEU A 1 183 ? -21.946 9.047 64.915 1.00 36.28 183 LEU A O 1
ATOM 1442 N N . SER A 1 184 ? -19.770 8.497 64.901 1.00 39.94 184 SER A N 1
ATOM 1443 C CA . SER A 1 184 ? -19.345 9.504 63.931 1.00 39.94 184 SER A CA 1
ATOM 1444 C C . SER A 1 184 ? -19.648 9.007 62.518 1.00 39.94 184 SER A C 1
ATOM 1446 O O . SER A 1 184 ? -18.789 8.426 61.859 1.00 39.94 184 SER A O 1
ATOM 1448 N N . TYR A 1 185 ? -20.876 9.215 62.049 1.00 41.91 185 TYR A N 1
ATOM 1449 C CA . TYR A 1 185 ? -21.190 9.044 60.633 1.00 41.91 185 TYR A CA 1
ATOM 1450 C C . TYR A 1 185 ? -20.587 10.208 59.835 1.00 41.91 185 TYR A C 1
ATOM 1452 O O . TYR A 1 185 ? -20.808 11.370 60.194 1.00 41.91 185 TYR A O 1
ATOM 1460 N N . PRO A 1 186 ? -19.863 9.947 58.734 1.00 42.88 186 PRO A N 1
ATOM 1461 C CA . PRO A 1 186 ? -19.572 10.976 57.753 1.00 42.88 186 PRO A CA 1
ATOM 1462 C C . PRO A 1 186 ? -20.903 11.494 57.202 1.00 42.88 186 PRO A C 1
ATOM 1464 O O . PRO A 1 186 ? -21.623 10.792 56.496 1.00 42.88 186 PRO A O 1
ATOM 1467 N N . HIS A 1 187 ? -21.247 12.729 57.555 1.00 45.16 187 HIS A N 1
ATOM 1468 C CA . HIS A 1 187 ? -22.311 13.464 56.893 1.00 45.16 187 HIS A CA 1
ATOM 1469 C C . HIS A 1 187 ? -21.954 13.610 55.410 1.00 45.16 187 HIS A C 1
ATOM 1471 O O . HIS A 1 187 ? -20.995 14.299 55.059 1.00 45.16 187 HIS A O 1
ATOM 1477 N N . CYS A 1 188 ? -22.754 13.013 54.527 1.00 34.19 188 CYS A N 1
ATOM 1478 C CA . CYS A 1 188 ? -22.831 13.463 53.145 1.00 34.19 188 CYS A CA 1
ATOM 1479 C C . CYS A 1 188 ? -23.454 14.863 53.154 1.00 34.19 188 CYS A C 1
ATOM 1481 O O . CYS A 1 188 ? -24.660 15.030 53.339 1.00 34.19 188 CYS A O 1
ATOM 1483 N N . VAL A 1 189 ? -22.623 15.889 52.987 1.00 44.50 189 VAL A N 1
ATOM 1484 C CA . VAL A 1 189 ? -23.102 17.237 52.694 1.00 44.50 189 VAL A CA 1
ATOM 1485 C C . VAL A 1 189 ? -23.630 17.226 51.261 1.00 44.50 189 VAL A C 1
ATOM 1487 O O . VAL A 1 189 ? -22.862 17.335 50.311 1.00 44.50 189 VAL A O 1
ATOM 1490 N N . GLY A 1 190 ? -24.949 17.075 51.123 1.00 38.75 190 GLY A N 1
ATOM 1491 C CA . GLY A 1 190 ? -25.678 17.412 49.901 1.00 38.75 190 GLY A CA 1
ATOM 1492 C C . GLY A 1 190 ? -26.735 16.394 49.480 1.00 38.75 190 GLY A C 1
ATOM 1493 O O . GLY A 1 190 ? -26.443 15.492 48.705 1.00 38.75 190 GLY A O 1
ATOM 1494 N N . GLY A 1 191 ? -27.983 16.608 49.908 1.00 35.16 191 GLY A N 1
ATOM 1495 C CA . GLY A 1 191 ? -29.161 16.018 49.261 1.00 35.16 191 GLY A CA 1
ATOM 1496 C C . GLY A 1 191 ? -30.210 15.500 50.237 1.00 35.16 191 GLY A C 1
ATOM 1497 O O . GLY A 1 191 ? -29.963 14.580 50.999 1.00 35.16 191 GLY A O 1
ATOM 1498 N N . SER A 1 192 ? -31.380 16.127 50.213 1.00 38.69 192 SER A N 1
ATOM 1499 C CA . SER A 1 192 ? -32.486 15.971 51.156 1.00 38.69 192 SER A CA 1
ATOM 1500 C C . SER A 1 192 ? -33.105 14.565 51.199 1.00 38.69 192 SER A C 1
ATOM 1502 O O . SER A 1 192 ? -33.348 13.929 50.177 1.00 38.69 192 SER A O 1
ATOM 1504 N N . LEU A 1 193 ? -33.427 14.143 52.420 1.00 47.44 193 LEU A N 1
ATOM 1505 C CA . LEU A 1 193 ? -34.411 13.130 52.791 1.00 47.44 193 LEU A CA 1
ATOM 1506 C C . LEU A 1 193 ? -35.735 13.329 52.026 1.00 47.44 193 LEU A C 1
ATOM 1508 O O . LEU A 1 193 ? -36.414 14.296 52.328 1.00 47.44 193 LEU A O 1
ATOM 1512 N N . PHE A 1 194 ? -36.158 12.420 51.134 1.00 32.28 194 PHE A N 1
ATOM 1513 C CA . PHE A 1 194 ? -37.590 12.148 50.892 1.00 32.28 194 PHE A CA 1
ATOM 1514 C C . PHE A 1 194 ? -37.840 10.807 50.163 1.00 32.28 194 PHE A C 1
ATOM 1516 O O . PHE A 1 194 ? -37.390 10.582 49.047 1.00 32.28 194 PHE A O 1
ATOM 1523 N N . THR A 1 195 ? -38.633 9.960 50.830 1.00 32.44 195 THR A N 1
ATOM 1524 C CA . THR A 1 195 ? -39.569 8.932 50.326 1.00 32.44 195 THR A CA 1
ATOM 1525 C C . THR A 1 195 ? -39.138 7.921 49.258 1.00 32.44 195 THR A C 1
ATOM 1527 O O . THR A 1 195 ? -38.957 8.239 48.087 1.00 32.44 195 THR A O 1
ATOM 1530 N N . LEU A 1 196 ? -39.264 6.645 49.639 1.00 43.81 196 LEU A N 1
ATOM 1531 C CA . LEU A 1 196 ? -39.736 5.577 48.758 1.00 43.81 196 LEU A CA 1
ATOM 1532 C C . LEU A 1 196 ? -40.963 6.056 47.959 1.00 43.81 196 LEU A C 1
ATOM 1534 O O . LEU A 1 196 ? -42.075 6.134 48.483 1.00 43.81 196 LEU A O 1
ATOM 1538 N N . LYS A 1 197 ? -40.758 6.356 46.678 1.00 34.12 197 LYS A N 1
ATOM 1539 C CA . LYS A 1 197 ? -41.789 6.302 45.645 1.00 34.12 197 LYS A CA 1
ATOM 1540 C C . LYS A 1 197 ? -41.141 5.839 44.351 1.00 34.12 197 LYS A C 1
ATOM 1542 O O . LYS A 1 197 ? -40.338 6.528 43.735 1.00 34.12 197 LYS A O 1
ATOM 1547 N N . THR A 1 198 ? -41.535 4.644 43.938 1.00 43.44 198 THR A N 1
ATOM 1548 C CA . THR A 1 198 ? -41.588 4.271 42.531 1.00 43.44 198 THR A CA 1
ATOM 1549 C C . THR A 1 198 ? -42.306 5.381 41.754 1.00 43.44 198 THR A C 1
ATOM 1551 O O . THR A 1 198 ? -43.445 5.708 42.093 1.00 43.44 198 THR A O 1
ATOM 1554 N N . GLY A 1 199 ? -41.678 5.936 40.716 1.00 36.50 199 GLY A N 1
ATOM 1555 C CA . GLY A 1 199 ? -42.349 6.810 39.746 1.00 36.50 199 GLY A CA 1
ATOM 1556 C C . GLY A 1 199 ? -41.695 8.179 39.541 1.00 36.50 199 GLY A C 1
ATOM 1557 O O . GLY A 1 199 ? -41.674 9.000 40.445 1.00 36.50 199 GLY A O 1
ATOM 1558 N N . SER A 1 200 ? -41.204 8.370 38.310 1.00 47.88 200 SER A N 1
ATOM 1559 C CA . SER A 1 200 ? -40.905 9.605 37.559 1.00 47.88 200 SER A CA 1
ATOM 1560 C C . SER A 1 200 ? -40.960 10.961 38.279 1.00 47.88 200 SER A C 1
ATOM 1562 O O . SER A 1 200 ? -42.016 11.342 38.772 1.00 47.88 200 SER A O 1
ATOM 1564 N N . CYS A 1 201 ? -39.952 11.808 38.056 1.00 30.34 201 CYS A N 1
ATOM 1565 C CA . CYS A 1 201 ? -39.958 12.792 36.961 1.00 30.34 201 CYS A CA 1
ATOM 1566 C C . CYS A 1 201 ? -38.709 13.683 37.022 1.00 30.34 201 CYS A C 1
ATOM 1568 O O . CYS A 1 201 ? -38.362 14.158 38.096 1.00 30.34 201 CYS A O 1
ATOM 1570 N N . ASP A 1 202 ? -38.124 13.990 35.863 1.00 36.62 202 ASP A N 1
ATOM 1571 C CA . ASP A 1 202 ? -37.628 15.345 35.637 1.00 36.62 202 ASP A CA 1
ATOM 1572 C C . ASP A 1 202 ? -38.488 15.973 34.550 1.00 36.62 202 ASP A C 1
ATOM 1574 O O . ASP A 1 202 ? -38.741 15.388 33.492 1.00 36.62 202 ASP A O 1
ATOM 1578 N N . GLN A 1 203 ? -39.032 17.121 34.928 1.00 42.56 203 GLN A N 1
ATOM 1579 C CA . GLN A 1 203 ? -40.018 17.900 34.216 1.00 42.56 203 GLN A CA 1
ATOM 1580 C C . GLN A 1 203 ? -39.311 18.898 33.308 1.00 42.56 203 GLN A C 1
ATOM 1582 O O . GLN A 1 203 ? -38.492 19.706 33.745 1.00 42.56 203 GLN A O 1
ATOM 1587 N N . ASP A 1 204 ? -39.728 18.879 32.049 1.00 33.81 204 ASP A N 1
ATOM 1588 C CA . ASP A 1 204 ? -39.715 20.040 31.179 1.00 33.81 204 ASP A CA 1
ATOM 1589 C C . ASP A 1 204 ? -40.351 21.253 31.880 1.00 33.81 204 ASP A C 1
ATOM 1591 O O . ASP A 1 204 ? -41.431 21.172 32.474 1.00 33.81 204 ASP A O 1
ATOM 1595 N N . ARG A 1 205 ? -39.736 22.426 31.710 1.00 45.78 205 ARG A N 1
ATOM 1596 C CA . ARG A 1 205 ? -40.481 23.686 31.760 1.00 45.78 205 ARG A CA 1
ATOM 1597 C C . ARG A 1 205 ? -41.285 23.823 30.464 1.00 45.78 205 ARG A C 1
ATOM 1599 O O . ARG A 1 205 ? -40.720 24.168 29.433 1.00 45.78 205 ARG A O 1
ATOM 1606 N N . GLY A 1 206 ? -42.606 23.671 30.572 1.00 37.75 206 GLY A N 1
ATOM 1607 C CA . GLY A 1 206 ? -43.576 24.406 29.751 1.00 37.75 206 GLY A CA 1
ATOM 1608 C C . GLY A 1 206 ? -44.419 23.595 28.759 1.00 37.75 206 GLY A C 1
ATOM 1609 O O . GLY A 1 206 ? -43.919 23.129 27.744 1.00 37.75 206 GLY A O 1
ATOM 1610 N N . GLY A 1 207 ? -45.738 23.586 28.994 1.00 36.16 207 GLY A N 1
ATOM 1611 C CA . GLY A 1 207 ? -46.762 23.442 27.949 1.00 36.16 207 GLY A CA 1
ATOM 1612 C C . GLY A 1 207 ? -47.513 22.109 27.947 1.00 36.16 207 GLY A C 1
ATOM 1613 O O . GLY A 1 207 ? -46.966 21.078 27.577 1.00 36.16 207 GLY A O 1
ATOM 1614 N N . GLY A 1 208 ? -48.793 22.133 28.330 1.00 48.78 208 GLY A N 1
ATOM 1615 C CA . GLY A 1 208 ? -49.674 20.964 28.278 1.00 48.78 208 GLY A CA 1
ATOM 1616 C C . GLY A 1 208 ? -49.820 20.372 26.869 1.00 48.78 208 GLY A C 1
ATOM 1617 O O . GLY A 1 208 ? -49.857 21.093 25.876 1.00 48.78 208 GLY A O 1
ATOM 1618 N N . GLY A 1 209 ? -49.940 19.047 26.784 1.00 40.84 209 GLY A N 1
ATOM 1619 C CA . GLY A 1 209 ? -50.214 18.345 25.531 1.00 40.84 209 GLY A CA 1
ATOM 1620 C C . GLY A 1 209 ? -50.017 16.841 25.681 1.00 40.84 209 GLY A C 1
ATOM 1621 O O . GLY A 1 209 ? -49.025 16.403 26.251 1.00 40.84 209 GLY A O 1
ATOM 1622 N N . GLY A 1 210 ? -50.995 16.062 25.215 1.00 54.47 210 GLY A N 1
ATOM 1623 C CA . GLY A 1 210 ? -51.092 14.614 25.394 1.00 54.47 210 GLY A CA 1
ATOM 1624 C C . GLY A 1 210 ? -49.824 13.824 25.064 1.00 54.47 210 GLY A C 1
ATOM 1625 O O . GLY A 1 210 ? -48.970 14.252 24.291 1.00 54.47 210 GLY A O 1
ATOM 1626 N N . TYR A 1 211 ? -49.731 12.634 25.657 1.00 58.09 211 TYR A N 1
ATOM 1627 C CA . TYR A 1 211 ? -48.659 11.672 25.427 1.00 58.09 211 TYR A CA 1
ATOM 1628 C C . TYR A 1 211 ? -48.421 11.488 23.916 1.00 58.09 211 TYR A C 1
ATOM 1630 O O . TYR A 1 211 ? -49.202 10.872 23.192 1.00 58.09 211 TYR A O 1
ATOM 1638 N N . LYS A 1 212 ? -47.340 12.073 23.398 1.00 73.38 212 LYS A N 1
ATOM 1639 C CA . LYS A 1 212 ? -46.988 11.953 21.984 1.00 73.38 212 LYS A CA 1
ATOM 1640 C C . LYS A 1 212 ? -46.579 10.502 21.706 1.00 73.38 212 LYS A C 1
ATOM 1642 O O . LYS A 1 212 ? -45.656 9.986 22.340 1.00 73.38 212 LYS A O 1
ATOM 1647 N N . LYS A 1 213 ? -47.273 9.832 20.777 1.00 78.94 213 LYS A N 1
ATOM 1648 C CA . LYS A 1 213 ? -47.027 8.424 20.417 1.00 78.94 213 LYS A CA 1
ATOM 1649 C C . LYS A 1 213 ? -45.560 8.225 20.021 1.00 78.94 213 LYS A C 1
ATOM 1651 O O . LYS A 1 213 ? -45.009 8.987 19.235 1.00 78.94 213 LYS A O 1
ATOM 1656 N N . LEU A 1 214 ? -44.918 7.214 20.600 1.00 85.00 214 LEU A N 1
ATOM 1657 C CA . LEU A 1 214 ? -43.517 6.893 20.338 1.00 85.00 214 LEU A CA 1
ATOM 1658 C C . LEU A 1 214 ? -43.416 5.931 19.150 1.00 85.00 214 LEU A C 1
ATOM 1660 O O . LEU A 1 214 ? -43.924 4.809 19.226 1.00 85.00 214 LEU A O 1
ATOM 1664 N N . HIS A 1 215 ? -42.709 6.324 18.093 1.00 83.81 215 HIS A N 1
ATOM 1665 C CA . HIS A 1 215 ? -42.386 5.420 16.991 1.00 83.81 215 HIS A CA 1
ATOM 1666 C C . HIS A 1 215 ? -41.184 4.545 17.380 1.00 83.81 215 HIS A C 1
ATOM 1668 O O . HIS A 1 215 ? -40.037 4.988 17.376 1.00 83.81 215 HIS A O 1
ATOM 1674 N N . ARG A 1 216 ? -41.449 3.294 17.780 1.00 81.75 216 ARG A N 1
ATOM 1675 C CA . ARG A 1 216 ? -40.402 2.317 18.124 1.00 81.75 216 ARG A CA 1
ATOM 1676 C C . ARG A 1 216 ? -39.664 1.853 16.863 1.00 81.75 216 ARG A C 1
ATOM 1678 O O . ARG A 1 216 ? -40.301 1.589 15.852 1.00 81.75 216 ARG A O 1
ATOM 1685 N N . GLY A 1 217 ? -38.337 1.738 16.952 1.00 82.44 217 GLY A N 1
ATOM 1686 C CA . GLY A 1 217 ? -37.482 1.274 15.850 1.00 82.44 217 GLY A CA 1
ATOM 1687 C C . GLY A 1 217 ? -37.158 2.331 14.790 1.00 82.44 217 GLY A C 1
ATOM 1688 O O . GLY A 1 217 ? -36.639 1.978 13.741 1.00 82.44 217 GLY A O 1
ATOM 1689 N N . VAL A 1 218 ? -37.469 3.607 15.045 1.00 84.38 218 VAL A N 1
ATOM 1690 C CA . VAL A 1 218 ? -37.224 4.716 14.112 1.00 84.38 218 VAL A CA 1
ATOM 1691 C C . VAL A 1 218 ? -36.548 5.867 14.855 1.00 84.38 218 VAL A C 1
ATOM 1693 O O . VAL A 1 218 ? -37.073 6.355 15.863 1.00 84.38 218 VAL A O 1
ATOM 1696 N N . GLY A 1 219 ? -35.386 6.286 14.354 1.00 90.25 219 GLY A N 1
ATOM 1697 C CA . GLY A 1 219 ? -34.633 7.440 14.843 1.00 90.25 219 GLY A CA 1
ATOM 1698 C C . GLY A 1 219 ? -34.966 8.717 14.074 1.00 90.25 219 GLY A C 1
ATOM 1699 O O . GLY A 1 219 ? -35.502 8.666 12.972 1.00 90.25 219 GLY A O 1
ATOM 1700 N N . CYS A 1 220 ? -34.694 9.865 14.687 1.00 93.06 220 CYS A N 1
ATOM 1701 C CA . CYS A 1 220 ? -34.699 11.157 14.013 1.00 93.06 220 CYS A CA 1
ATOM 1702 C C . CYS A 1 220 ? -33.279 11.484 13.535 1.00 93.06 220 CYS A C 1
ATOM 1704 O O . CYS A 1 220 ? -32.436 11.748 14.383 1.00 93.06 220 CYS A O 1
ATOM 1706 N N . ASP A 1 221 ? -33.026 11.606 12.234 1.00 92.12 221 ASP A N 1
ATOM 1707 C CA . ASP A 1 221 ? -31.702 11.961 11.680 1.00 92.12 221 ASP A CA 1
ATOM 1708 C C . ASP A 1 221 ? -31.281 13.410 11.971 1.00 92.12 221 ASP A C 1
ATOM 1710 O O . ASP A 1 221 ? -30.166 13.840 11.689 1.00 92.12 221 ASP A O 1
ATOM 1714 N N . GLY A 1 222 ? -32.199 14.222 12.501 1.00 87.62 222 GLY A N 1
ATOM 1715 C CA . GLY A 1 222 ? -31.920 15.601 12.882 1.00 87.62 222 GLY A CA 1
ATOM 1716 C C . GLY A 1 222 ? -31.364 15.750 14.298 1.00 87.62 222 GLY A C 1
ATOM 1717 O O . GLY A 1 222 ? -30.718 16.760 14.584 1.00 87.62 222 GLY A O 1
ATOM 1718 N N . CYS A 1 223 ? -31.661 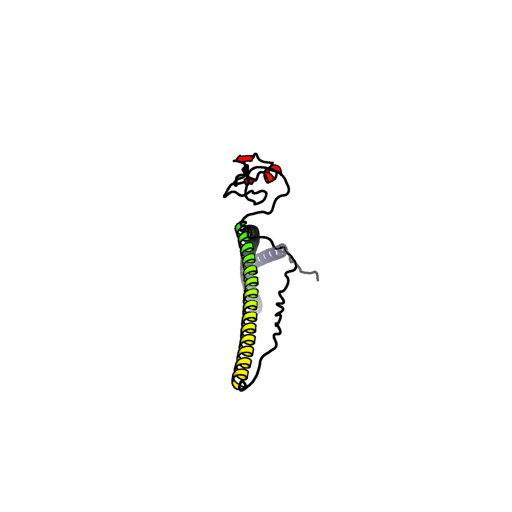14.827 15.211 1.00 89.81 223 CYS A N 1
ATOM 1719 C CA . CYS A 1 223 ? -31.222 14.909 16.612 1.00 89.81 223 CYS A CA 1
ATOM 1720 C C . CYS A 1 223 ? -30.775 13.573 17.208 1.00 89.81 223 CYS A C 1
ATOM 1722 O O . CYS A 1 223 ? -30.559 13.514 18.416 1.00 89.81 223 CYS A O 1
ATOM 1724 N N . ASP A 1 224 ? -30.729 12.516 16.399 1.00 88.12 224 ASP A N 1
ATOM 1725 C CA . ASP A 1 224 ? -30.429 11.126 16.764 1.00 88.12 224 ASP A CA 1
ATOM 1726 C C . ASP A 1 224 ? -31.286 10.573 17.918 1.00 88.12 224 ASP A C 1
ATOM 1728 O O . ASP A 1 224 ? -30.985 9.560 18.549 1.00 88.12 224 ASP A O 1
ATOM 1732 N N . GLY A 1 225 ? -32.402 11.249 18.199 1.00 87.44 225 GLY A N 1
ATOM 1733 C CA . GLY A 1 225 ? -33.341 10.913 19.255 1.00 87.44 225 GLY A CA 1
ATOM 1734 C C . GLY A 1 225 ? -34.484 10.028 18.768 1.00 87.44 225 GLY A C 1
ATOM 1735 O O . GLY A 1 225 ? -34.717 9.844 17.573 1.00 87.44 225 GLY A O 1
ATOM 1736 N N . LYS A 1 226 ? -35.271 9.512 19.717 1.00 87.12 226 LYS A N 1
ATOM 1737 C CA . LYS A 1 226 ? -36.502 8.781 19.392 1.00 87.12 226 LYS A CA 1
ATOM 1738 C C . LYS A 1 226 ? -37.564 9.741 18.863 1.00 87.12 226 LYS A C 1
ATOM 1740 O O . LYS A 1 226 ? -37.820 10.783 19.468 1.00 87.12 226 LYS A O 1
ATOM 1745 N N . VAL A 1 227 ? -38.246 9.349 17.792 1.00 89.00 227 VAL A N 1
ATOM 1746 C CA . VAL A 1 227 ? -39.352 10.132 17.237 1.00 89.00 227 VAL A CA 1
ATOM 1747 C C . VAL A 1 227 ? -40.586 10.002 18.136 1.00 89.00 227 VAL A C 1
ATOM 1749 O O . VAL A 1 227 ? -41.199 8.935 18.241 1.00 89.00 227 VAL A O 1
ATOM 1752 N N . ARG A 1 228 ? -40.935 11.102 18.809 1.00 87.00 228 ARG A N 1
ATOM 1753 C CA . ARG A 1 228 ? -42.163 11.255 19.600 1.00 87.00 228 ARG A CA 1
ATOM 1754 C C . ARG A 1 228 ? -43.139 12.137 18.830 1.00 87.00 228 ARG A C 1
ATOM 1756 O O . ARG A 1 228 ? -42.764 13.223 18.402 1.00 87.00 228 ARG A O 1
ATOM 1763 N N . GLY A 1 229 ? -44.383 11.692 18.699 1.00 87.88 229 GLY A N 1
ATOM 1764 C CA . GLY A 1 229 ? -45.428 12.427 17.990 1.00 87.88 229 GLY A CA 1
ATOM 1765 C C . GLY A 1 229 ? -45.464 12.038 16.522 1.00 87.88 229 GLY A C 1
ATOM 1766 O O . GLY A 1 229 ? -45.471 10.854 16.213 1.00 87.88 229 GLY A O 1
ATOM 1767 N N . ILE A 1 230 ? -45.509 13.024 15.630 1.00 89.00 230 ILE A N 1
ATOM 1768 C CA . ILE A 1 230 ? -45.572 12.790 14.184 1.00 89.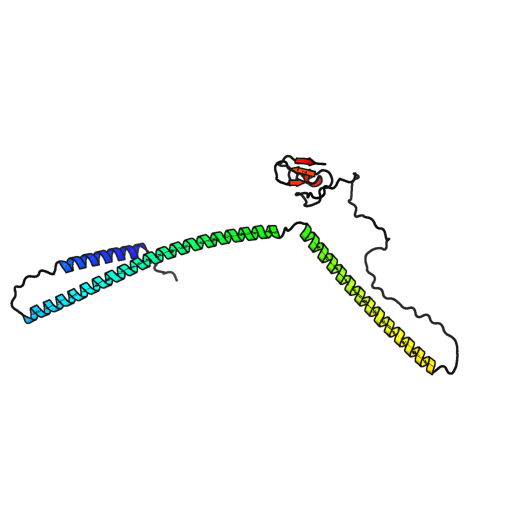00 230 ILE A CA 1
ATOM 1769 C C . ILE A 1 230 ? -44.161 12.512 13.647 1.00 89.00 230 ILE A C 1
ATOM 1771 O O . ILE A 1 230 ? -43.231 13.290 13.875 1.00 89.00 230 ILE A O 1
ATOM 1775 N N . ARG A 1 231 ? -44.005 11.407 12.911 1.00 92.81 231 ARG A N 1
ATOM 1776 C CA . ARG A 1 231 ? -42.785 11.073 12.164 1.00 92.81 231 ARG A CA 1
ATOM 1777 C C . ARG A 1 231 ? -42.818 11.745 10.796 1.00 92.81 231 ARG A C 1
ATOM 1779 O O . ARG A 1 231 ? -43.773 11.558 10.049 1.00 92.81 231 ARG A O 1
ATOM 1786 N N . HIS A 1 232 ? -41.764 12.473 10.444 1.00 93.00 232 HIS A N 1
ATOM 1787 C CA . HIS A 1 232 ? -41.626 13.131 9.145 1.00 93.00 232 HIS A CA 1
ATOM 1788 C C . HIS A 1 232 ? -40.602 12.404 8.273 1.00 93.00 232 HIS A C 1
ATOM 1790 O O . HIS A 1 232 ? -39.407 12.616 8.450 1.00 93.00 232 HIS A O 1
ATOM 1796 N N . LYS A 1 233 ? -41.059 11.575 7.327 1.00 91.56 233 LYS A N 1
ATOM 1797 C CA . LYS A 1 233 ? -40.175 10.851 6.399 1.00 91.56 233 LYS A CA 1
ATOM 1798 C C . LYS A 1 233 ? -39.960 11.636 5.109 1.00 91.56 233 LYS A C 1
ATOM 1800 O O . LYS A 1 233 ? -40.928 12.085 4.493 1.00 91.56 233 LYS A O 1
ATOM 1805 N N . CYS A 1 234 ? -38.718 11.767 4.665 1.00 93.69 234 CYS A N 1
ATOM 1806 C CA . CYS A 1 234 ? -38.389 12.373 3.380 1.00 93.69 234 CYS A CA 1
ATOM 1807 C C . CYS A 1 234 ? -38.829 11.472 2.223 1.00 93.69 234 CYS A C 1
ATOM 1809 O O . CYS A 1 234 ? -38.609 10.263 2.249 1.00 93.69 234 CYS A O 1
ATOM 1811 N N . LYS A 1 235 ? -39.441 12.054 1.185 1.00 90.56 235 LYS A N 1
ATOM 1812 C CA . LYS A 1 235 ? -39.788 11.305 -0.038 1.00 90.56 235 LYS A CA 1
ATOM 1813 C C . LYS A 1 235 ? -38.606 11.094 -0.985 1.00 90.56 235 LYS A C 1
ATOM 1815 O O . LYS A 1 235 ? -38.704 10.264 -1.880 1.00 90.56 235 LYS A O 1
ATOM 1820 N N . VAL A 1 236 ? -37.552 11.893 -0.838 1.00 90.50 236 VAL A N 1
ATOM 1821 C CA . VAL A 1 236 ? -36.424 11.941 -1.780 1.00 90.50 236 VAL A CA 1
ATOM 1822 C C . VAL A 1 236 ? -35.211 11.217 -1.209 1.00 90.50 236 VAL A C 1
ATOM 1824 O O . VAL A 1 236 ? -34.597 10.404 -1.891 1.00 90.50 236 VAL A O 1
ATOM 1827 N N . CYS A 1 237 ? -34.871 11.487 0.051 1.00 88.50 237 CYS A N 1
ATOM 1828 C CA . CYS A 1 237 ? -33.748 10.842 0.715 1.00 88.50 237 CYS A CA 1
ATOM 1829 C C . CYS A 1 237 ? -34.126 9.446 1.205 1.00 88.50 237 CYS A C 1
ATOM 1831 O O . CYS A 1 237 ? -35.168 9.252 1.835 1.00 88.50 237 CYS A O 1
ATOM 1833 N N . PHE A 1 238 ? -33.241 8.486 0.942 1.00 84.50 238 PHE A N 1
ATOM 1834 C CA . PHE A 1 238 ? -33.372 7.135 1.460 1.00 84.50 238 PHE A CA 1
ATOM 1835 C C . PHE A 1 238 ? -33.210 7.146 2.981 1.00 84.50 238 PHE A C 1
ATOM 1837 O O . PHE A 1 238 ? -32.234 7.674 3.501 1.00 84.50 238 PHE A O 1
ATOM 1844 N N . ASP A 1 239 ? -34.204 6.581 3.658 1.00 86.44 239 ASP A N 1
ATOM 1845 C CA . ASP A 1 239 ? -34.275 6.422 5.110 1.00 86.44 239 ASP A CA 1
ATOM 1846 C C . ASP A 1 239 ? -34.044 7.678 5.961 1.00 86.44 239 ASP A C 1
ATOM 1848 O O . ASP A 1 239 ? -33.486 7.595 7.044 1.00 86.44 239 ASP A O 1
ATOM 1852 N N . TYR A 1 240 ? -34.504 8.837 5.480 1.00 90.31 240 TYR A N 1
ATOM 1853 C CA . TYR A 1 240 ? -34.399 10.082 6.239 1.00 90.31 240 TYR A CA 1
ATOM 1854 C C . TYR A 1 240 ? -35.708 10.417 6.965 1.00 90.31 240 TYR A C 1
ATOM 1856 O O . TYR A 1 240 ? -36.741 10.656 6.329 1.00 90.31 240 TYR A O 1
ATOM 1864 N N . ASP A 1 241 ? -35.666 10.469 8.289 1.00 93.44 241 ASP A N 1
ATOM 1865 C CA . ASP A 1 241 ? -36.779 10.622 9.210 1.00 93.44 241 ASP A CA 1
ATOM 1866 C C . ASP A 1 241 ? -36.504 11.709 10.254 1.00 93.44 241 ASP A C 1
ATOM 1868 O O . ASP A 1 241 ? -35.465 11.748 10.900 1.00 93.44 241 ASP A O 1
ATOM 1872 N N . LEU A 1 242 ? -37.464 12.608 10.467 1.00 92.19 242 LEU A N 1
ATOM 1873 C CA . LEU A 1 242 ? -37.375 13.667 11.470 1.00 92.19 242 LEU A CA 1
ATOM 1874 C C . LEU A 1 242 ? -38.489 13.556 12.512 1.00 92.19 242 LEU A C 1
ATOM 1876 O O . LEU A 1 242 ? -39.632 13.211 12.202 1.00 92.19 242 LEU A O 1
ATOM 1880 N N . CYS A 1 243 ? -38.168 13.910 13.757 1.00 93.00 243 CYS A N 1
ATOM 1881 C CA . CYS A 1 243 ? -39.174 14.194 14.772 1.00 93.00 243 CYS A CA 1
ATOM 1882 C C . CYS A 1 243 ? -39.843 15.548 14.518 1.00 93.00 243 CYS A C 1
ATOM 1884 O O . CYS A 1 243 ? -39.295 16.409 13.824 1.00 93.00 243 CYS A O 1
ATOM 1886 N N . GLU A 1 244 ? -41.007 15.744 15.132 1.00 89.06 244 GLU A N 1
ATOM 1887 C CA . GLU A 1 244 ? -41.797 16.976 15.042 1.00 89.06 244 GLU A CA 1
ATOM 1888 C C . GLU A 1 244 ? -40.957 18.237 15.332 1.00 89.06 244 GLU A C 1
ATOM 1890 O O . GLU A 1 244 ? -41.015 19.206 14.578 1.00 89.06 244 GLU A O 1
ATOM 1895 N N . ASP A 1 245 ? -40.075 18.194 16.337 1.00 90.00 245 ASP A N 1
ATOM 1896 C CA . ASP A 1 245 ? -39.221 19.333 16.701 1.00 90.00 245 ASP A CA 1
ATOM 1897 C C . ASP A 1 245 ? -38.128 19.616 15.658 1.00 90.00 245 ASP A C 1
ATOM 1899 O O . ASP A 1 245 ? -37.810 20.771 15.366 1.00 90.00 245 ASP A O 1
ATOM 1903 N N . CYS A 1 246 ? -37.526 18.573 15.077 1.00 91.56 246 CYS A N 1
ATOM 1904 C CA . CYS A 1 246 ? -36.498 18.737 14.044 1.00 91.56 246 CYS A CA 1
ATOM 1905 C C . CYS A 1 246 ? -37.098 19.173 12.708 1.00 91.56 246 CYS A C 1
ATOM 1907 O O . CYS A 1 246 ? -36.470 19.940 11.972 1.00 91.56 246 CYS A O 1
ATOM 1909 N N . PHE A 1 247 ? -38.322 18.730 12.425 1.00 89.81 247 PHE A N 1
ATOM 1910 C CA . PHE A 1 247 ? -39.102 19.211 11.299 1.00 89.81 247 PHE A CA 1
ATOM 1911 C C . PHE A 1 247 ? -39.482 20.689 11.480 1.00 89.81 247 PHE A C 1
ATOM 1913 O O . PHE A 1 247 ? -39.246 21.487 10.572 1.00 89.81 247 PHE A O 1
ATOM 1920 N N . ALA A 1 248 ? -39.945 21.093 12.671 1.00 89.06 248 ALA A N 1
ATOM 1921 C CA . ALA A 1 248 ? -40.236 22.493 12.996 1.00 89.06 248 ALA A CA 1
ATOM 1922 C C . ALA A 1 248 ? -38.995 23.397 12.874 1.00 89.06 248 ALA A C 1
ATOM 1924 O O . ALA A 1 248 ? -39.083 24.522 12.380 1.00 89.06 248 ALA A O 1
ATOM 1925 N N . LYS A 1 249 ? -37.814 22.877 13.236 1.00 89.88 249 LYS A N 1
ATOM 1926 C CA . LYS A 1 249 ? -36.510 23.543 13.059 1.00 89.88 249 LYS A CA 1
ATOM 1927 C C . LYS A 1 249 ? -35.995 23.545 11.613 1.00 89.88 249 LYS A C 1
ATOM 1929 O O . LYS A 1 249 ? -34.886 24.015 11.381 1.00 89.88 249 LYS A O 1
ATOM 1934 N N . LYS A 1 250 ? -36.763 23.025 10.646 1.00 87.50 250 LYS A N 1
ATOM 1935 C CA . LYS A 1 250 ? -36.417 22.986 9.214 1.00 87.50 250 LYS A CA 1
ATOM 1936 C C . LYS A 1 250 ? -35.057 22.333 8.920 1.00 87.50 250 LYS A C 1
ATOM 1938 O O . LYS A 1 250 ? -34.409 22.686 7.939 1.00 87.50 250 LYS A O 1
ATOM 1943 N N . LYS A 1 251 ? -34.638 21.335 9.714 1.00 83.75 251 LYS A N 1
ATOM 1944 C CA . LYS A 1 251 ? -33.328 20.667 9.542 1.00 83.75 251 LYS A CA 1
ATOM 1945 C C . LYS A 1 251 ? -33.147 19.965 8.186 1.00 83.75 251 LYS A C 1
ATOM 1947 O O . LYS A 1 251 ? -32.022 19.674 7.801 1.00 83.75 251 LYS A O 1
ATOM 1952 N N . HIS A 1 252 ? -34.236 19.729 7.454 1.00 86.81 252 HIS A N 1
ATOM 1953 C CA . HIS A 1 252 ? -34.224 19.137 6.116 1.00 86.81 252 HIS A CA 1
ATOM 1954 C C . HIS A 1 252 ? -35.378 19.687 5.257 1.00 86.81 252 HIS A C 1
ATOM 1956 O O . HIS A 1 252 ? -36.254 18.956 4.810 1.00 86.81 252 HIS A O 1
ATOM 1962 N N . SER A 1 253 ? -35.436 21.010 5.073 1.00 84.94 253 SER A N 1
ATOM 1963 C CA . SER A 1 253 ? -36.559 21.673 4.382 1.00 84.94 253 SER A CA 1
ATOM 1964 C C . SER A 1 253 ? -36.460 21.725 2.854 1.00 84.94 253 SER A C 1
ATOM 1966 O O . SER A 1 253 ? -37.354 22.271 2.217 1.00 84.94 253 SER A O 1
ATOM 1968 N N . HIS A 1 254 ? -35.383 21.212 2.257 1.00 87.69 254 HIS A N 1
ATOM 1969 C CA . HIS A 1 254 ? -35.175 21.240 0.803 1.00 87.69 254 HIS A CA 1
ATOM 1970 C C . HIS A 1 254 ? -35.916 20.111 0.067 1.00 87.69 254 HIS A C 1
ATOM 1972 O O . HIS A 1 254 ? -36.016 20.143 -1.156 1.00 87.69 254 HIS A O 1
ATOM 1978 N N . HIS A 1 255 ? -36.475 19.142 0.800 1.00 89.44 255 HIS A N 1
ATOM 1979 C CA . HIS A 1 255 ? -37.247 18.038 0.244 1.00 89.44 255 HIS A CA 1
ATOM 1980 C C . HIS A 1 255 ? -38.650 17.939 0.859 1.00 89.44 255 HIS A C 1
ATOM 1982 O O . HIS A 1 255 ? -38.849 18.282 2.028 1.00 89.44 255 HIS A O 1
ATOM 1988 N N . PRO A 1 256 ? -39.636 17.436 0.093 1.00 87.19 256 PRO A N 1
ATOM 1989 C CA . PRO A 1 256 ? -40.978 17.201 0.602 1.00 87.19 256 PRO A CA 1
ATOM 1990 C C . PRO A 1 256 ? -40.992 16.064 1.634 1.00 87.19 256 PRO A C 1
ATOM 1992 O O . PRO A 1 256 ? -40.518 14.953 1.375 1.00 87.19 256 PRO A O 1
ATOM 1995 N N . MET A 1 257 ? -41.601 16.343 2.788 1.00 89.81 257 MET A N 1
ATOM 1996 C CA . MET A 1 257 ? -41.747 15.407 3.905 1.00 89.81 257 MET A CA 1
ATOM 1997 C C . MET A 1 257 ? -43.165 14.833 3.986 1.00 89.81 257 MET A C 1
ATOM 1999 O O . MET A 1 257 ? -44.149 15.536 3.756 1.00 89.81 257 MET A O 1
ATOM 2003 N N . LEU A 1 258 ? -43.275 13.563 4.368 1.00 90.19 258 LEU A N 1
ATOM 2004 C CA . LEU A 1 258 ? -44.520 12.873 4.694 1.00 90.19 258 LEU A CA 1
ATOM 2005 C C . LEU A 1 258 ? -44.695 12.767 6.203 1.00 90.19 258 LEU A C 1
ATOM 2007 O O . LEU A 1 258 ? -43.831 12.224 6.885 1.00 90.19 258 LEU A O 1
ATOM 2011 N N . ALA A 1 259 ? -45.841 13.221 6.704 1.00 89.69 259 ALA A N 1
ATOM 2012 C CA . ALA A 1 259 ? -46.244 13.021 8.089 1.00 89.69 259 ALA A CA 1
ATOM 2013 C C . ALA A 1 259 ? -46.877 11.630 8.272 1.00 89.69 259 ALA A C 1
ATOM 2015 O O . ALA A 1 259 ? -47.892 11.316 7.651 1.00 89.69 259 ALA A O 1
ATOM 2016 N N . ILE A 1 260 ? -46.289 10.817 9.146 1.00 85.19 260 ILE A N 1
ATOM 2017 C CA . ILE A 1 260 ? -46.723 9.465 9.511 1.00 85.19 260 ILE A CA 1
ATOM 2018 C C . ILE A 1 260 ? -47.094 9.485 11.004 1.00 85.19 260 ILE A C 1
ATOM 2020 O O . ILE A 1 260 ? -46.308 9.962 11.823 1.00 85.19 260 ILE A O 1
ATOM 2024 N N . ARG A 1 261 ? -48.301 9.009 11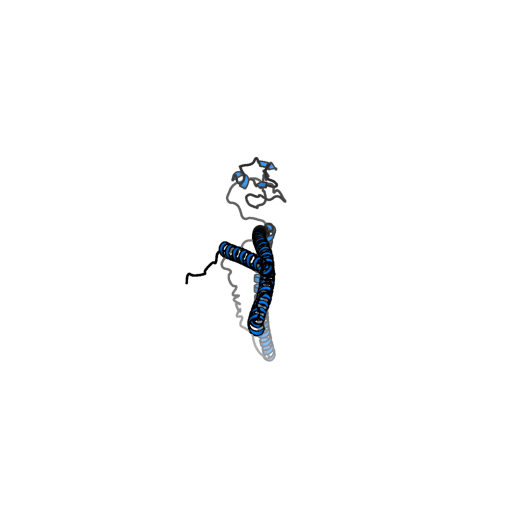.349 1.00 79.44 261 ARG A N 1
ATOM 2025 C CA . ARG A 1 261 ? -48.860 8.989 12.720 1.00 79.44 261 ARG A CA 1
ATOM 2026 C C . ARG A 1 261 ? -48.845 7.596 13.355 1.00 79.44 261 ARG A C 1
ATOM 2028 O O . ARG A 1 261 ? -48.783 6.584 12.630 1.00 79.44 261 ARG A O 1
#

InterPro domains:
  IPR000433 Zinc finger, ZZ-type [PF00569] (215-257)
  IPR000433 Zinc finger, ZZ-type [PS50135] (215-261)
  IPR000433 Zinc finger, ZZ-type [SM00291] (214-257)
  IPR043145 Zinc finger, ZZ-type superfamily [G3DSA:3.30.60.90] (212-260)
  IPR052260 Autophagy Receptor and Signaling Regulator [PTHR15090] (17-261)